Protein AF-A0A821UWA1-F1 (afdb_monomer)

Radius of gyration: 19.68 Å; Cα contacts (8 Å, |Δi|>4): 135; chains: 1; bounding box: 49×34×58 Å

Secondary structure (DSSP, 8-state):
----S--S-TT-SHHHHHHHHHHHHHHHHHHHHHHHHHHHHHHHTT--TTHHHHHHHHHHHHHHHHHHHHHHHHHHHHHHH-TT-GGGTTTTHHHHHHHHTT-S-GGG-SS-HHHHHHHHHHHHHHHHHHHHHHHHHHHHHHHHHTHHHHHHHHHHHHHHHHHHHHHHHHHHHHHHHHHHS--

Organism: NCBI:txid392032

Solvent-accessible surface area (backbone atoms only — not comparable to full-atom values): 10111 Å² total; per-residue (Å²): 136,82,93,79,89,85,80,87,74,79,79,62,64,52,67,56,56,48,51,52,49,49,50,36,51,50,55,39,50,51,46,50,51,54,51,52,52,52,53,52,50,39,57,75,69,64,55,65,88,56,45,82,49,51,52,58,35,51,52,37,49,45,66,41,42,47,63,56,52,53,18,52,49,43,33,53,50,47,65,74,67,47,81,82,44,81,89,52,58,80,86,42,46,68,59,47,50,51,19,42,46,60,49,83,56,62,91,80,51,96,60,65,59,67,61,42,51,50,51,36,49,51,53,47,52,52,25,43,53,34,31,48,50,30,24,53,48,21,46,52,41,20,74,74,56,40,77,78,26,39,61,55,20,53,49,27,47,52,42,33,52,39,43,49,52,45,43,52,55,52,49,58,51,47,52,52,55,46,72,76,59,66,130

pLDDT: mean 71.02, std 15.91, range [27.64, 93.12]

Sequence (183 aa):
MRCNFRSPINCYNDTVRYKTMIIFHVIDLIFFIIRLSLVSNDISKGITDTMGFLVPILLFDLIASVPIIASDIIYVIMRHCVRPLEQNRHSFQSIWRFGTMTCIRLDCHNERPQTILLMRLIFIVCSVLLKFICFVIGASCSARFKSECTAYTVIAAFALVSTVSGTMAEFVHYFRLWSYNPT

Foldseek 3Di:
DDDDDDDDDPCPPLVVLVVLLVVLLVLLVVLLVVLVVLLVVCVVVVVPPCCVLSVLLNVLSCVLRVLQVVLCVLLVCCVVVVPPPPVPCPVCVVSLCSNQLNPSDLVSDPDDSLVSLVSNLVSLVSSLVSLVVSLVSLVVSCVVVPPSSVVSNVSSVSSNVSSVVSSVSSVVVSVVVCVVDPD

Mean predicted aligned error: 10.33 Å

Nearest PDB structures (foldseek):
  7udm-assembly1_A  TM=4.101E-01  e=7.959E+00  synthetic construct

Structure (mmCIF, N/CA/C/O backbone):
data_AF-A0A821UWA1-F1
#
_entry.id   AF-A0A821UWA1-F1
#
loop_
_atom_site.group_PDB
_atom_site.id
_atom_site.type_symbol
_atom_site.label_atom_id
_atom_site.label_alt_id
_atom_site.label_comp_id
_atom_site.label_asym_id
_atom_site.label_entity_id
_atom_site.label_seq_id
_atom_site.pdbx_PDB_ins_code
_atom_site.Cartn_x
_atom_site.Cartn_y
_atom_site.Cartn_z
_atom_site.occupancy
_atom_site.B_iso_or_equiv
_atom_site.auth_seq_id
_atom_site.auth_comp_id
_atom_site.auth_asym_id
_atom_site.auth_atom_id
_atom_site.pdbx_PDB_model_num
ATOM 1 N N . MET A 1 1 ? 24.284 1.580 -24.690 1.00 31.02 1 MET A N 1
ATOM 2 C CA . MET A 1 1 ? 24.122 0.304 -25.426 1.00 31.02 1 MET A CA 1
ATOM 3 C C . MET A 1 1 ? 22.675 0.190 -25.869 1.00 31.02 1 MET A C 1
ATOM 5 O O . MET A 1 1 ? 21.793 0.354 -25.037 1.00 31.02 1 MET A O 1
ATOM 9 N N . ARG A 1 2 ? 22.436 0.033 -27.177 1.00 27.64 2 ARG A N 1
ATOM 10 C CA . ARG A 1 2 ? 21.094 -0.044 -27.773 1.00 27.64 2 ARG A CA 1
ATOM 11 C C . ARG A 1 2 ? 20.569 -1.476 -27.674 1.00 27.64 2 ARG A C 1
ATOM 13 O O . ARG A 1 2 ? 21.281 -2.405 -28.043 1.00 27.64 2 ARG A O 1
ATOM 20 N N . CYS A 1 3 ? 19.336 -1.623 -27.195 1.00 31.64 3 CYS A N 1
ATOM 21 C CA . CYS A 1 3 ? 18.559 -2.853 -27.305 1.00 31.64 3 CYS A CA 1
ATOM 22 C C . CYS A 1 3 ? 18.457 -3.240 -28.783 1.00 31.64 3 CYS A C 1
ATOM 24 O O . CYS A 1 3 ? 17.917 -2.458 -29.559 1.00 31.64 3 CYS A O 1
ATOM 26 N N . ASN A 1 4 ? 18.965 -4.412 -29.172 1.00 31.17 4 ASN A N 1
ATOM 27 C CA . ASN A 1 4 ? 18.836 -4.909 -30.537 1.00 31.17 4 ASN A CA 1
ATOM 28 C C . ASN A 1 4 ? 18.368 -6.378 -30.567 1.00 31.17 4 ASN A C 1
ATOM 30 O O . ASN A 1 4 ? 19.087 -7.285 -30.163 1.00 31.17 4 ASN A O 1
ATOM 34 N N . PHE A 1 5 ? 17.159 -6.544 -31.120 1.00 37.22 5 PHE A N 1
ATOM 35 C CA . PHE A 1 5 ? 16.732 -7.587 -32.067 1.00 37.22 5 PHE A CA 1
ATOM 36 C C . PHE A 1 5 ? 16.655 -9.064 -31.638 1.00 37.22 5 PHE A C 1
ATOM 38 O O . PHE A 1 5 ? 17.225 -9.937 -32.284 1.00 37.22 5 PHE A O 1
ATOM 45 N N . ARG A 1 6 ? 15.769 -9.356 -30.677 1.00 36.78 6 ARG A N 1
ATOM 46 C CA . ARG A 1 6 ? 14.775 -10.450 -30.791 1.00 36.78 6 ARG A CA 1
ATOM 47 C C . ARG A 1 6 ? 13.436 -9.964 -30.216 1.00 36.78 6 ARG A C 1
ATOM 49 O O . ARG A 1 6 ? 13.080 -10.236 -29.079 1.00 36.78 6 ARG A O 1
ATOM 56 N N . SER A 1 7 ? 12.753 -9.129 -30.987 1.00 42.19 7 SER A N 1
ATOM 57 C CA . SER A 1 7 ? 11.420 -8.559 -30.732 1.00 42.19 7 SER A CA 1
ATOM 58 C C . SER A 1 7 ? 10.356 -9.673 -30.778 1.00 42.19 7 SER A C 1
ATOM 60 O O . SER A 1 7 ? 10.477 -10.519 -31.663 1.00 42.19 7 SER A O 1
ATOM 62 N N . PRO A 1 8 ? 9.299 -9.694 -29.928 1.00 36.44 8 PRO A N 1
ATOM 63 C CA . PRO A 1 8 ? 8.287 -8.638 -29.953 1.00 36.44 8 PRO A CA 1
ATOM 64 C C . PRO A 1 8 ? 7.521 -8.478 -28.617 1.00 36.44 8 PRO A C 1
ATOM 66 O O . PRO A 1 8 ? 6.385 -8.913 -28.501 1.00 36.44 8 PRO A O 1
ATOM 69 N N . ILE A 1 9 ? 8.071 -7.812 -27.604 1.00 43.41 9 ILE A N 1
ATOM 70 C CA . ILE A 1 9 ? 7.221 -7.139 -26.603 1.00 43.41 9 ILE A CA 1
ATOM 71 C C . ILE A 1 9 ? 7.812 -5.754 -26.348 1.00 43.41 9 ILE A C 1
ATOM 73 O O . ILE A 1 9 ? 8.258 -5.415 -25.257 1.00 43.41 9 ILE A O 1
ATOM 77 N N . ASN A 1 10 ? 7.870 -4.950 -27.409 1.00 36.25 10 ASN A N 1
ATOM 78 C CA . ASN A 1 10 ? 8.058 -3.512 -27.285 1.00 36.25 10 ASN A CA 1
ATOM 79 C C . ASN A 1 10 ? 7.095 -2.980 -26.221 1.00 36.25 10 ASN A C 1
ATOM 81 O O . ASN A 1 10 ? 5.885 -3.107 -26.389 1.00 36.25 10 ASN A O 1
ATOM 85 N N . CYS A 1 11 ? 7.630 -2.367 -25.167 1.00 41.56 11 CYS A N 1
ATOM 86 C CA . CYS A 1 11 ? 6.911 -1.371 -24.379 1.00 41.56 11 CYS A CA 1
ATOM 87 C C . CYS A 1 11 ? 5.496 -1.803 -23.941 1.00 41.56 11 CYS A C 1
ATOM 89 O O . CYS A 1 11 ? 4.564 -0.998 -24.032 1.00 41.56 11 CYS A O 1
ATOM 91 N N . TYR A 1 12 ? 5.321 -3.063 -23.506 1.00 43.62 12 TYR A N 1
ATOM 92 C CA . TYR A 1 12 ? 4.069 -3.537 -22.896 1.00 43.62 12 TYR A CA 1
ATOM 93 C C . TYR A 1 12 ? 3.610 -2.478 -21.914 1.00 43.62 12 TYR A C 1
ATOM 95 O O . TYR A 1 12 ? 4.473 -1.982 -21.202 1.00 43.62 12 TYR A O 1
ATOM 103 N N . ASN A 1 13 ? 2.328 -2.103 -21.948 1.00 50.09 13 ASN A N 1
ATOM 104 C CA . ASN A 1 13 ? 1.733 -0.874 -21.413 1.00 50.09 13 ASN A CA 1
ATOM 105 C C . ASN A 1 13 ? 2.030 -0.616 -19.915 1.00 50.09 13 ASN A C 1
ATOM 107 O O . ASN A 1 13 ? 1.140 -0.572 -19.070 1.00 50.09 13 ASN A O 1
ATOM 111 N N . ASP A 1 14 ? 3.304 -0.416 -19.592 1.00 55.34 14 ASP A N 1
ATOM 112 C CA . ASP A 1 14 ? 3.880 -0.196 -18.275 1.00 55.34 14 ASP A CA 1
ATOM 113 C C . ASP A 1 14 ? 3.336 1.115 -17.749 1.00 55.34 14 ASP A C 1
ATOM 115 O O . ASP A 1 14 ? 3.196 1.291 -16.556 1.00 55.34 14 ASP A O 1
ATOM 119 N N . THR A 1 15 ? 2.962 2.021 -18.653 1.00 62.50 15 THR A N 1
ATOM 120 C CA . THR A 1 15 ? 2.229 3.242 -18.353 1.00 62.50 15 THR A CA 1
ATOM 121 C C . THR A 1 15 ? 0.848 2.951 -17.766 1.00 62.50 15 THR A C 1
ATOM 123 O O . THR A 1 15 ? 0.470 3.619 -16.812 1.00 62.50 15 THR A O 1
ATOM 126 N N . VAL A 1 16 ? 0.089 1.980 -18.290 1.00 67.75 16 VAL A N 1
ATOM 127 C CA . VAL A 1 16 ? -1.209 1.590 -17.707 1.00 67.75 16 VAL A CA 1
ATOM 128 C C . VAL A 1 16 ? -1.003 0.848 -16.397 1.00 67.75 16 VAL A C 1
ATOM 130 O O . VAL A 1 16 ? -1.611 1.243 -15.412 1.00 67.75 16 VAL A O 1
ATOM 133 N N . ARG A 1 17 ? -0.084 -0.122 -16.340 1.00 67.44 17 ARG A N 1
ATOM 134 C CA . ARG A 1 17 ? 0.276 -0.793 -15.080 1.00 67.44 17 ARG A CA 1
ATOM 135 C C . ARG A 1 17 ? 0.695 0.207 -14.002 1.00 67.44 17 ARG A C 1
ATOM 137 O O . ARG A 1 17 ? 0.188 0.162 -12.891 1.00 67.44 17 ARG A O 1
ATOM 144 N N . TYR A 1 18 ? 1.575 1.141 -14.350 1.00 65.62 18 TYR A N 1
ATOM 145 C CA . TYR A 1 18 ? 2.050 2.220 -13.486 1.00 65.62 18 TYR A CA 1
ATOM 146 C C . TYR A 1 18 ? 0.904 3.102 -13.007 1.00 65.62 18 TYR A C 1
ATOM 148 O O . TYR A 1 18 ? 0.772 3.326 -11.810 1.00 65.62 18 TYR A O 1
ATOM 156 N N . LYS A 1 19 ? 0.037 3.555 -13.920 1.00 71.25 19 LYS A N 1
ATOM 157 C CA . LYS A 1 19 ? -1.149 4.338 -13.558 1.00 71.25 19 LYS A CA 1
ATOM 158 C C . LYS A 1 19 ? -2.052 3.564 -12.599 1.00 71.25 19 LYS A C 1
ATOM 160 O O . LYS A 1 19 ? -2.476 4.130 -11.603 1.00 71.25 19 LYS A O 1
ATOM 165 N N . THR A 1 20 ? -2.300 2.283 -12.860 1.00 75.00 20 THR A N 1
ATOM 166 C CA . THR A 1 20 ? -3.112 1.418 -11.998 1.00 75.00 20 THR A CA 1
ATOM 167 C C . THR A 1 20 ? -2.486 1.245 -10.611 1.00 75.00 20 THR A C 1
ATOM 169 O O . THR A 1 20 ? -3.180 1.433 -9.617 1.00 75.00 20 THR A O 1
ATOM 172 N N . MET A 1 21 ? -1.182 0.965 -10.525 1.00 74.00 21 MET A N 1
ATOM 173 C CA . MET A 1 21 ? -0.472 0.829 -9.245 1.00 74.00 21 MET A CA 1
ATOM 174 C C . MET A 1 21 ? -0.467 2.142 -8.456 1.00 74.00 21 MET A C 1
ATOM 176 O O . MET A 1 21 ? -0.776 2.132 -7.269 1.00 74.00 21 MET A O 1
ATOM 180 N N . ILE A 1 22 ? -0.217 3.282 -9.113 1.00 74.81 22 ILE A N 1
ATOM 181 C CA . ILE A 1 22 ? -0.325 4.600 -8.470 1.00 74.81 22 ILE A CA 1
ATOM 182 C C . ILE A 1 22 ? -1.733 4.828 -7.935 1.00 74.81 22 ILE A C 1
ATOM 184 O O . ILE A 1 22 ? -1.870 5.278 -6.806 1.00 74.81 22 ILE A O 1
ATOM 188 N N . ILE A 1 23 ? -2.776 4.534 -8.718 1.00 80.56 23 ILE A N 1
ATOM 189 C CA . ILE A 1 23 ? -4.163 4.716 -8.272 1.00 80.56 23 ILE A CA 1
ATOM 190 C C . ILE A 1 23 ? -4.411 3.911 -6.992 1.00 80.56 23 ILE A C 1
ATOM 192 O O . ILE A 1 23 ? -4.917 4.471 -6.022 1.00 80.56 23 ILE A O 1
ATOM 196 N N . PHE A 1 24 ? -4.001 2.639 -6.950 1.00 81.25 24 PHE A N 1
ATOM 197 C CA . PHE A 1 24 ? -4.150 1.817 -5.747 1.00 81.25 24 PHE A CA 1
ATOM 198 C C . PHE A 1 24 ? -3.336 2.350 -4.561 1.00 81.25 24 PHE A C 1
ATOM 200 O O . PHE A 1 24 ? -3.869 2.399 -3.454 1.00 81.25 24 PHE A O 1
ATOM 207 N N . HIS A 1 25 ? -2.105 2.824 -4.777 1.00 76.56 25 HIS A N 1
ATOM 208 C CA . HIS A 1 25 ? -1.291 3.443 -3.723 1.00 76.56 25 HIS A CA 1
ATOM 209 C C . HIS A 1 25 ? -1.858 4.776 -3.223 1.00 76.56 25 HIS A C 1
ATOM 211 O O . HIS A 1 25 ? -1.793 5.059 -2.032 1.00 76.56 25 HIS A O 1
ATOM 217 N N . VAL A 1 26 ? -2.456 5.588 -4.097 1.00 81.56 26 VAL A N 1
ATOM 218 C CA . VAL A 1 26 ? -3.124 6.838 -3.710 1.00 81.56 26 VAL A CA 1
ATOM 219 C C . VAL A 1 26 ? -4.375 6.546 -2.887 1.00 81.56 26 VAL A C 1
ATOM 221 O O . VAL A 1 26 ? -4.569 7.167 -1.846 1.00 81.56 26 VAL A O 1
ATOM 224 N N . ILE A 1 27 ? -5.202 5.586 -3.313 1.00 83.94 27 ILE A N 1
ATOM 225 C CA . ILE A 1 27 ? -6.381 5.140 -2.551 1.00 83.94 27 ILE A CA 1
ATOM 226 C C . ILE A 1 27 ? -5.960 4.666 -1.157 1.00 83.94 27 ILE A C 1
ATOM 228 O O . ILE A 1 27 ? -6.569 5.025 -0.152 1.00 83.94 27 ILE A O 1
ATOM 232 N N . ASP A 1 28 ? -4.891 3.885 -1.098 1.00 79.56 28 ASP A N 1
ATOM 233 C CA . ASP A 1 28 ? -4.343 3.353 0.138 1.00 79.56 28 ASP A CA 1
ATOM 234 C C . ASP A 1 28 ? -3.800 4.450 1.069 1.00 79.56 28 ASP A C 1
ATOM 236 O O . ASP A 1 28 ? -4.127 4.480 2.255 1.00 79.56 28 ASP A O 1
ATOM 240 N N . LEU A 1 29 ? -3.078 5.432 0.518 1.00 81.69 29 LEU A N 1
ATOM 241 C CA . LEU A 1 29 ? -2.618 6.614 1.249 1.00 81.69 29 LEU A CA 1
ATOM 242 C C . LEU A 1 29 ? -3.788 7.442 1.800 1.00 81.69 29 LEU A C 1
ATOM 244 O O . LEU A 1 29 ? -3.717 7.925 2.928 1.00 81.69 29 LEU A O 1
ATOM 248 N N . ILE A 1 30 ? -4.876 7.594 1.038 1.00 86.81 30 ILE A N 1
ATOM 249 C CA . ILE A 1 30 ? -6.089 8.279 1.506 1.00 86.81 30 ILE A CA 1
ATOM 250 C C . ILE A 1 30 ? -6.668 7.548 2.722 1.00 86.81 30 ILE A C 1
ATOM 252 O O . ILE A 1 30 ? -6.961 8.187 3.733 1.00 86.81 30 ILE A O 1
ATOM 256 N N . PHE A 1 31 ? -6.790 6.218 2.670 1.00 85.25 31 PHE A N 1
ATOM 257 C CA . PHE A 1 31 ? -7.287 5.441 3.809 1.00 85.25 31 PHE A CA 1
ATOM 258 C C . PHE A 1 31 ? -6.350 5.491 5.016 1.00 85.25 31 PHE A C 1
ATOM 260 O O . PHE A 1 31 ? -6.833 5.573 6.149 1.00 85.25 31 PHE A O 1
ATOM 267 N N . PHE A 1 32 ? -5.036 5.510 4.789 1.00 83.88 32 PHE A N 1
ATOM 268 C CA . PHE A 1 32 ? -4.052 5.725 5.844 1.00 83.88 32 PHE A CA 1
ATOM 269 C C . PHE A 1 32 ? -4.231 7.096 6.511 1.00 83.88 32 PHE A C 1
ATOM 271 O O . PHE A 1 32 ? -4.314 7.166 7.736 1.00 83.88 32 PHE A O 1
ATOM 278 N N . ILE A 1 33 ? -4.367 8.178 5.731 1.00 85.75 33 ILE A N 1
ATOM 279 C CA . ILE A 1 33 ? -4.586 9.537 6.255 1.00 85.75 33 ILE A CA 1
ATOM 280 C C . ILE A 1 33 ? -5.885 9.600 7.060 1.00 85.75 33 ILE A C 1
ATOM 282 O O . ILE A 1 33 ? -5.872 10.087 8.188 1.00 85.75 33 ILE A O 1
ATOM 286 N N . ILE A 1 34 ? -6.989 9.061 6.530 1.00 87.62 34 ILE A N 1
ATOM 287 C CA . ILE A 1 34 ? -8.276 9.020 7.242 1.00 87.62 34 ILE A CA 1
ATOM 288 C C . ILE A 1 34 ? -8.116 8.282 8.575 1.00 87.62 34 ILE A C 1
ATOM 290 O O . ILE A 1 34 ? -8.564 8.775 9.611 1.00 87.62 34 ILE A O 1
ATOM 294 N N . ARG A 1 35 ? -7.447 7.123 8.579 1.00 83.94 35 ARG A N 1
ATOM 295 C CA . ARG A 1 35 ? -7.220 6.355 9.807 1.00 83.94 35 ARG A CA 1
ATOM 296 C C . ARG A 1 35 ? -6.346 7.118 10.799 1.00 83.94 35 ARG A C 1
ATOM 298 O O . ARG A 1 35 ? -6.686 7.166 11.976 1.00 83.94 35 ARG A O 1
ATOM 305 N N . LEU A 1 36 ? -5.267 7.744 10.337 1.00 85.25 36 LEU A N 1
ATOM 306 C CA . LEU A 1 36 ? -4.390 8.567 11.167 1.00 85.25 36 LEU A CA 1
ATOM 307 C C . LEU A 1 36 ? -5.151 9.737 11.799 1.00 85.25 36 LEU A C 1
ATOM 309 O O . LEU A 1 36 ? -4.963 10.010 12.983 1.00 85.25 36 LEU A O 1
ATOM 313 N N . SER A 1 37 ? -6.039 10.393 11.047 1.00 85.38 37 SER A N 1
ATOM 314 C CA . SER A 1 37 ? -6.894 11.465 11.562 1.00 85.38 37 SER A CA 1
ATOM 315 C C . SER A 1 37 ? -7.874 10.962 12.622 1.00 85.38 37 SER A C 1
ATOM 317 O O . SER A 1 37 ? -8.040 11.621 13.645 1.00 85.38 37 SER A O 1
ATOM 319 N N . LEU A 1 38 ? -8.492 9.794 12.415 1.00 84.12 38 LEU A N 1
ATOM 320 C CA . LEU A 1 38 ? -9.409 9.195 13.390 1.00 84.12 38 LEU A CA 1
ATOM 321 C C . LEU A 1 38 ? -8.696 8.832 14.694 1.00 84.12 38 LEU A C 1
ATOM 323 O O . LEU A 1 38 ? -9.126 9.264 15.759 1.00 84.12 38 LEU A O 1
ATOM 327 N N . VAL A 1 39 ? -7.557 8.139 14.611 1.00 82.38 39 VAL A N 1
ATOM 328 C CA . VAL A 1 39 ? -6.789 7.781 15.810 1.00 82.38 39 VAL A CA 1
ATOM 329 C C . VAL A 1 39 ? -6.269 9.028 16.522 1.00 82.38 39 VAL A C 1
ATOM 331 O O . VAL A 1 39 ? -6.361 9.113 17.741 1.00 82.38 39 VAL A O 1
ATOM 334 N N . SER A 1 40 ? -5.780 10.030 15.785 1.00 82.31 40 SER A N 1
ATOM 335 C CA . SER A 1 40 ? -5.349 11.307 16.374 1.00 82.31 40 SER A CA 1
ATOM 336 C C . SER A 1 40 ? -6.488 12.014 17.118 1.00 82.31 40 SER A C 1
ATOM 338 O O . SER A 1 40 ? -6.270 12.578 18.189 1.00 82.31 40 SER A O 1
ATOM 340 N N . ASN A 1 41 ? -7.710 11.960 16.582 1.00 83.56 41 ASN A N 1
ATOM 341 C CA . ASN A 1 41 ? -8.894 12.526 17.226 1.00 83.56 41 ASN A CA 1
ATOM 342 C C . ASN A 1 41 ? -9.260 11.768 18.510 1.00 83.56 41 ASN A C 1
ATOM 344 O O . ASN A 1 41 ? -9.544 12.390 19.531 1.00 83.56 41 ASN A O 1
ATOM 348 N N . ASP A 1 42 ? -9.203 10.437 18.488 1.00 79.50 42 ASP A N 1
ATOM 349 C CA . ASP A 1 42 ? -9.495 9.613 19.666 1.00 79.50 42 ASP A CA 1
ATOM 350 C C . ASP A 1 42 ? -8.426 9.782 20.757 1.00 79.50 42 ASP A C 1
ATOM 352 O O . ASP A 1 42 ? -8.763 9.837 21.942 1.00 79.50 42 ASP A O 1
ATOM 356 N N . ILE A 1 43 ? -7.154 9.968 20.370 1.00 78.88 43 ILE A N 1
ATOM 357 C CA . ILE A 1 43 ? -6.066 10.338 21.290 1.00 78.88 43 ILE A CA 1
ATOM 358 C C . ILE A 1 43 ? -6.367 11.700 21.916 1.00 78.88 43 ILE A C 1
ATOM 360 O O . ILE A 1 43 ? -6.302 11.843 23.136 1.00 78.88 43 ILE A O 1
ATOM 364 N N . SER A 1 44 ? -6.750 12.692 21.105 1.00 79.25 44 SER A N 1
ATOM 365 C CA . SER A 1 44 ? -7.086 14.036 21.590 1.00 79.25 44 SER A CA 1
ATOM 366 C C . SER A 1 44 ? -8.285 14.050 22.542 1.00 79.25 44 SER A C 1
ATOM 368 O O . SER A 1 44 ? -8.382 14.951 23.372 1.00 79.25 44 SER A O 1
ATOM 370 N N . LYS A 1 45 ? -9.202 13.085 22.420 1.00 80.75 45 LYS A N 1
ATOM 371 C CA . LYS A 1 45 ? -10.373 12.929 23.295 1.00 80.75 45 LYS A CA 1
ATOM 372 C C . LYS A 1 45 ? -10.091 12.099 24.550 1.00 80.75 45 LYS A C 1
ATOM 374 O O . LYS A 1 45 ? -10.964 12.008 25.406 1.00 80.75 45 LYS A O 1
ATOM 379 N N . GLY A 1 46 ? -8.902 11.503 24.672 1.00 69.44 46 GLY A N 1
ATOM 380 C CA . GLY A 1 46 ? -8.512 10.706 25.836 1.00 69.44 46 GLY A CA 1
ATOM 381 C C . GLY A 1 46 ? -9.223 9.354 25.943 1.00 69.44 46 GLY A C 1
ATOM 382 O O . GLY A 1 46 ? -9.356 8.828 27.044 1.00 69.44 46 GLY A O 1
ATOM 383 N N . ILE A 1 47 ? -9.687 8.780 24.827 1.00 72.94 47 ILE A N 1
ATOM 384 C CA . ILE A 1 47 ? -10.340 7.462 24.821 1.00 72.94 47 ILE A CA 1
ATOM 385 C C . ILE A 1 47 ? -9.251 6.388 24.953 1.00 72.94 47 ILE A C 1
ATOM 387 O O . ILE A 1 47 ? -8.650 5.977 23.965 1.00 72.94 47 ILE A O 1
ATOM 391 N N . THR A 1 48 ? -8.941 5.958 26.178 1.00 69.88 48 THR A N 1
ATOM 392 C CA . THR A 1 48 ? -7.807 5.055 26.457 1.00 69.88 48 THR A CA 1
ATOM 393 C C . THR A 1 48 ? -8.063 3.595 26.091 1.00 69.88 48 THR A C 1
ATOM 395 O O . THR A 1 48 ? -7.124 2.883 25.732 1.00 69.88 48 THR A O 1
ATOM 398 N N . ASP A 1 49 ? -9.314 3.139 26.137 1.00 73.31 49 ASP A N 1
ATOM 399 C CA . ASP A 1 49 ? -9.639 1.707 26.063 1.00 73.31 49 ASP A CA 1
ATOM 400 C C . ASP A 1 49 ? -9.445 1.104 24.661 1.00 73.31 49 ASP A C 1
ATOM 402 O O . ASP A 1 49 ? -9.185 -0.094 24.517 1.00 73.31 49 ASP A O 1
ATOM 406 N N . THR A 1 50 ? -9.504 1.934 23.618 1.00 73.88 50 THR A N 1
ATOM 407 C CA . THR A 1 50 ? -9.325 1.522 22.217 1.00 73.88 50 THR A CA 1
ATOM 408 C C . THR A 1 50 ? -7.875 1.661 21.735 1.00 73.88 50 THR A C 1
ATOM 410 O O . THR A 1 50 ? -7.487 1.013 20.758 1.00 73.88 50 THR A O 1
ATOM 413 N N . MET A 1 51 ? -7.024 2.418 22.440 1.00 75.44 51 MET A N 1
ATOM 414 C CA . MET A 1 51 ? -5.647 2.731 22.013 1.00 75.44 51 MET A CA 1
ATOM 415 C C . MET A 1 51 ? -4.757 1.500 21.847 1.00 75.44 51 MET A C 1
ATOM 417 O O . MET A 1 51 ? -3.927 1.458 20.936 1.00 75.44 51 MET A O 1
ATOM 421 N N . GLY A 1 52 ? -4.978 0.465 22.666 1.00 79.25 52 GLY A N 1
ATOM 422 C CA . GLY A 1 52 ? -4.267 -0.812 22.561 1.00 79.25 52 GLY A CA 1
ATOM 423 C C . GLY A 1 52 ? -4.490 -1.544 21.231 1.00 79.25 52 GLY A C 1
ATOM 424 O O . GLY A 1 52 ? -3.667 -2.369 20.849 1.00 79.25 52 GLY A O 1
ATOM 425 N N . PHE A 1 53 ? -5.562 -1.220 20.502 1.00 79.75 53 PHE A N 1
ATOM 426 C CA . PHE A 1 53 ? -5.852 -1.751 19.168 1.00 79.75 53 PHE A CA 1
ATOM 427 C C . PHE A 1 53 ? -5.441 -0.768 18.067 1.00 79.75 53 PHE A C 1
ATOM 429 O O . PHE A 1 53 ? -4.880 -1.173 17.050 1.00 79.75 53 PHE A O 1
ATOM 436 N N . LEU A 1 54 ? -5.686 0.529 18.275 1.00 79.50 54 LEU A N 1
ATOM 437 C CA . LEU A 1 54 ? -5.472 1.566 17.263 1.00 79.50 54 LEU A CA 1
ATOM 438 C C . LEU A 1 54 ? -3.992 1.807 16.944 1.00 79.50 54 LEU A C 1
ATOM 440 O O . LEU A 1 54 ? -3.633 1.949 15.773 1.00 79.50 54 LEU A O 1
ATOM 444 N N . VAL A 1 55 ? -3.124 1.813 17.960 1.00 82.38 55 VAL A N 1
ATOM 445 C CA . VAL A 1 55 ? -1.686 2.067 17.773 1.00 82.38 55 VAL A CA 1
ATOM 446 C C . VAL A 1 55 ? -1.008 0.948 16.967 1.00 82.38 55 VAL A C 1
ATOM 448 O O . VAL A 1 55 ? -0.338 1.269 15.982 1.00 82.38 55 VAL A O 1
ATOM 451 N N . PRO A 1 56 ? -1.204 -0.353 17.278 1.00 84.88 56 PRO A N 1
ATOM 452 C CA . PRO A 1 56 ? -0.674 -1.431 16.442 1.00 84.88 56 PRO A CA 1
ATOM 453 C C . PRO A 1 56 ? -1.187 -1.391 15.001 1.00 84.88 56 PRO A C 1
ATOM 455 O O . PRO A 1 56 ? -0.398 -1.581 14.079 1.00 84.88 56 PRO A O 1
ATOM 458 N N . ILE A 1 57 ? -2.479 -1.102 14.789 1.00 84.06 57 ILE A N 1
ATOM 459 C CA . ILE A 1 57 ? -3.049 -0.977 13.438 1.00 84.06 57 ILE A CA 1
ATOM 460 C C . ILE A 1 57 ? -2.319 0.115 12.646 1.00 84.06 57 ILE A C 1
ATOM 462 O O . ILE A 1 57 ? -1.961 -0.115 11.494 1.00 84.06 57 ILE A O 1
ATOM 466 N N . LEU A 1 58 ? -2.083 1.290 13.238 1.00 84.56 58 LEU A N 1
ATOM 467 C CA . LEU A 1 58 ? -1.341 2.363 12.570 1.00 84.56 58 LEU A CA 1
ATOM 468 C C . LEU A 1 58 ? 0.106 1.976 12.273 1.00 84.56 58 LEU A C 1
ATOM 470 O O . LEU A 1 58 ? 0.599 2.267 11.186 1.00 84.56 58 LEU A O 1
ATOM 474 N N . LEU A 1 59 ? 0.785 1.332 13.225 1.00 86.94 59 LEU A N 1
ATOM 475 C CA . LEU A 1 59 ? 2.184 0.947 13.068 1.00 86.94 59 LEU A CA 1
ATOM 476 C C . LEU A 1 59 ? 2.353 -0.063 11.927 1.00 86.94 59 LEU A C 1
ATOM 478 O O . LEU A 1 59 ? 3.226 0.106 11.078 1.00 86.94 59 LEU A O 1
ATOM 482 N N . PHE A 1 60 ? 1.497 -1.084 11.877 1.00 85.50 60 PHE A N 1
ATOM 483 C CA . PHE A 1 60 ? 1.530 -2.075 10.807 1.00 85.50 60 PHE A CA 1
ATOM 484 C C . PHE A 1 60 ? 1.173 -1.473 9.450 1.00 85.50 60 PHE A C 1
ATOM 486 O O . PHE A 1 60 ? 1.833 -1.797 8.466 1.00 85.50 60 PHE A O 1
ATOM 493 N N . ASP A 1 61 ? 0.199 -0.563 9.386 1.00 81.50 61 ASP A N 1
ATOM 494 C CA . ASP A 1 61 ? -0.168 0.105 8.133 1.00 81.50 61 ASP A CA 1
ATOM 495 C C . ASP A 1 61 ? 0.953 1.029 7.625 1.00 81.50 61 ASP A C 1
ATOM 497 O O . ASP A 1 61 ? 1.250 1.066 6.430 1.00 81.50 61 ASP A O 1
ATOM 501 N N . LEU A 1 62 ? 1.654 1.711 8.541 1.00 83.88 62 LEU A N 1
ATOM 502 C CA . LEU A 1 62 ? 2.830 2.524 8.229 1.00 83.88 62 LEU A CA 1
ATOM 503 C C . LEU A 1 62 ? 3.975 1.658 7.686 1.00 83.88 62 LEU A C 1
ATOM 505 O O . LEU A 1 62 ? 4.534 1.965 6.635 1.00 83.88 62 LEU A O 1
ATOM 509 N N . ILE A 1 63 ? 4.298 0.551 8.360 1.00 84.62 63 ILE A N 1
ATOM 510 C CA . ILE A 1 63 ? 5.340 -0.390 7.916 1.00 84.62 63 ILE A CA 1
ATOM 511 C C . ILE A 1 63 ? 4.967 -1.021 6.567 1.00 84.62 63 ILE A C 1
ATOM 513 O O . ILE A 1 63 ? 5.839 -1.220 5.723 1.00 84.62 63 ILE A O 1
ATOM 517 N N . ALA A 1 64 ? 3.684 -1.302 6.336 1.00 80.69 64 ALA A N 1
ATOM 518 C CA . ALA A 1 64 ? 3.192 -1.873 5.087 1.00 80.69 64 ALA A CA 1
ATOM 519 C C . ALA A 1 64 ? 3.248 -0.893 3.901 1.00 80.69 64 ALA A C 1
ATOM 521 O O . ALA A 1 64 ? 3.347 -1.344 2.757 1.00 80.69 64 ALA A O 1
ATOM 522 N N . SER A 1 65 ? 3.181 0.418 4.163 1.00 74.50 65 SER A N 1
ATOM 523 C CA . SER A 1 65 ? 3.004 1.454 3.133 1.00 74.50 65 SER A CA 1
ATOM 524 C C . SER A 1 65 ? 4.272 2.273 2.857 1.00 74.50 65 SER A C 1
ATOM 526 O O . SER A 1 65 ? 4.572 2.581 1.703 1.00 74.50 65 SER A O 1
ATOM 528 N N . VAL A 1 66 ? 5.062 2.604 3.885 1.00 77.50 66 VAL A N 1
ATOM 529 C CA . VAL A 1 66 ? 6.243 3.483 3.767 1.00 77.50 66 VAL A CA 1
ATOM 530 C C . VAL A 1 66 ? 7.328 2.931 2.838 1.00 77.50 66 VAL A C 1
ATOM 532 O O . VAL A 1 66 ? 7.804 3.702 2.004 1.00 77.50 66 VAL A O 1
ATOM 535 N N . PRO A 1 67 ? 7.729 1.645 2.900 1.00 70.12 67 PRO A N 1
ATOM 536 C CA . PRO A 1 67 ? 8.755 1.115 2.002 1.00 70.12 67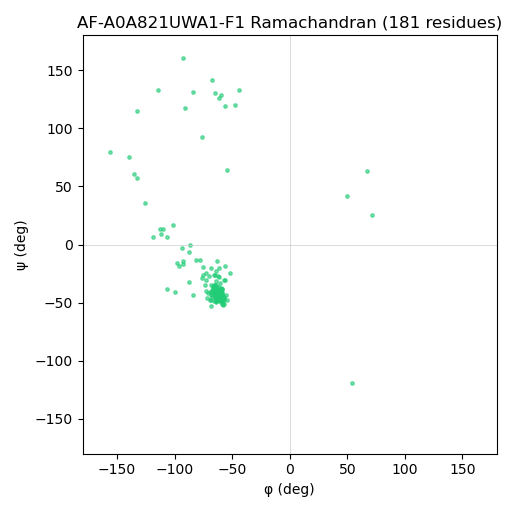 PRO A CA 1
ATOM 537 C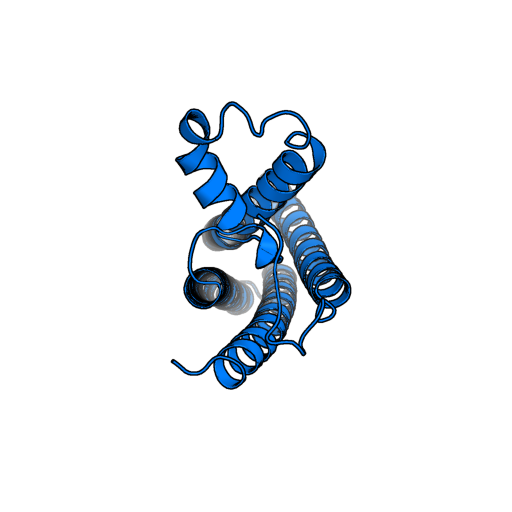 C . PRO A 1 67 ? 8.356 1.229 0.529 1.00 70.12 67 PRO A C 1
ATOM 539 O O . PRO A 1 67 ? 9.186 1.564 -0.313 1.00 70.12 67 PRO A O 1
ATOM 542 N N . ILE A 1 68 ? 7.071 1.019 0.231 1.00 70.19 68 ILE A N 1
ATOM 543 C CA . ILE A 1 68 ? 6.522 1.119 -1.122 1.00 70.19 68 ILE A CA 1
ATOM 544 C C . ILE A 1 68 ? 6.558 2.579 -1.588 1.00 70.19 68 ILE A C 1
ATOM 546 O O . ILE A 1 68 ? 7.186 2.883 -2.600 1.00 70.19 68 ILE A O 1
ATOM 550 N N . ILE A 1 69 ? 6.002 3.504 -0.802 1.00 69.06 69 ILE A N 1
ATOM 551 C CA . ILE A 1 69 ? 5.979 4.937 -1.135 1.00 69.06 69 ILE A CA 1
ATOM 552 C C . ILE A 1 69 ? 7.397 5.505 -1.287 1.00 69.06 69 ILE A C 1
ATOM 554 O O . ILE A 1 69 ? 7.688 6.201 -2.259 1.00 69.06 69 ILE A O 1
ATOM 558 N N . ALA A 1 70 ? 8.297 5.206 -0.346 1.00 69.50 70 ALA A N 1
ATOM 559 C CA . ALA A 1 70 ? 9.674 5.693 -0.374 1.00 69.50 70 ALA A CA 1
ATOM 560 C C . ALA A 1 70 ? 10.397 5.234 -1.643 1.00 69.50 70 ALA A C 1
ATOM 562 O O . ALA A 1 70 ? 11.090 6.016 -2.292 1.00 69.50 70 ALA A O 1
ATOM 563 N N . SER A 1 71 ? 10.202 3.976 -2.024 1.00 65.38 71 SER A N 1
ATOM 564 C CA . SER A 1 71 ? 10.816 3.414 -3.218 1.00 65.38 71 SER A CA 1
ATOM 565 C C . SER A 1 71 ? 10.273 4.042 -4.517 1.00 65.38 71 SER A C 1
ATOM 567 O O . SER A 1 71 ? 11.061 4.381 -5.402 1.00 65.38 71 SER A O 1
ATOM 569 N N . ASP A 1 72 ? 8.965 4.321 -4.593 1.00 67.56 72 ASP A N 1
ATOM 570 C CA . ASP A 1 72 ? 8.333 5.003 -5.728 1.00 67.56 72 ASP A CA 1
ATOM 571 C C . ASP A 1 72 ? 8.796 6.466 -5.849 1.00 67.56 72 ASP A C 1
ATOM 573 O O . ASP A 1 72 ? 9.073 6.950 -6.950 1.00 67.56 72 ASP A O 1
ATOM 577 N N . ILE A 1 73 ? 8.940 7.178 -4.723 1.00 67.62 73 ILE A N 1
ATOM 578 C CA . ILE A 1 73 ? 9.465 8.554 -4.690 1.00 67.62 73 ILE A CA 1
ATOM 579 C C . ILE A 1 73 ? 10.914 8.586 -5.175 1.00 67.62 73 ILE A C 1
ATOM 581 O O . ILE A 1 73 ? 11.258 9.397 -6.038 1.00 67.62 73 ILE A O 1
ATOM 585 N N . ILE A 1 74 ? 11.763 7.698 -4.652 1.00 64.69 74 ILE A N 1
ATOM 586 C CA . ILE A 1 74 ? 13.170 7.615 -5.057 1.00 64.69 74 ILE A CA 1
ATOM 587 C C . ILE A 1 74 ? 13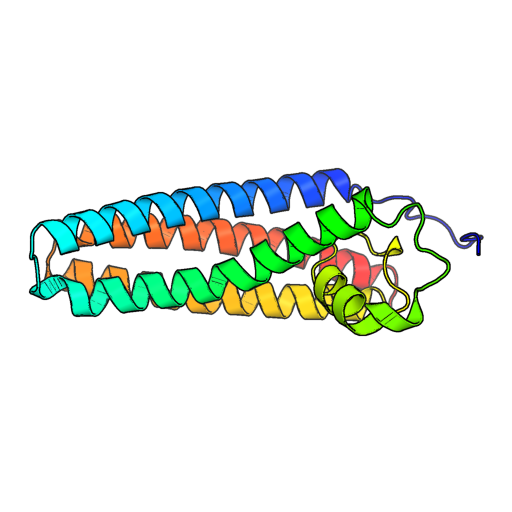.261 7.313 -6.554 1.00 64.69 74 ILE A C 1
ATOM 589 O O . ILE A 1 74 ? 14.047 7.955 -7.250 1.00 64.69 74 ILE A O 1
ATOM 593 N N . TYR A 1 75 ? 12.408 6.432 -7.084 1.00 60.22 75 TYR A N 1
ATOM 594 C CA . TYR A 1 75 ? 12.322 6.182 -8.521 1.00 60.22 75 TYR A CA 1
ATOM 595 C C . TYR A 1 75 ? 11.993 7.450 -9.330 1.00 60.22 75 TYR A C 1
ATOM 597 O O . TYR A 1 75 ? 12.666 7.745 -10.325 1.00 60.22 75 TYR A O 1
ATOM 605 N N . VAL A 1 76 ? 10.982 8.223 -8.917 1.00 63.75 76 VAL A N 1
ATOM 606 C CA . VAL A 1 76 ? 10.594 9.471 -9.601 1.00 63.75 76 VAL A CA 1
ATOM 607 C C . VAL A 1 76 ? 11.739 10.485 -9.584 1.00 63.75 76 VAL A C 1
ATOM 609 O O . VAL A 1 76 ? 12.088 11.022 -10.641 1.00 63.75 76 VAL A O 1
ATOM 612 N N . ILE A 1 77 ? 12.360 10.694 -8.417 1.00 64.88 77 ILE A N 1
ATOM 613 C CA . ILE A 1 77 ? 13.511 11.592 -8.245 1.00 64.88 77 ILE A CA 1
ATOM 614 C C . ILE A 1 77 ? 14.648 11.150 -9.160 1.00 64.88 77 ILE A C 1
ATOM 616 O O . ILE A 1 77 ? 15.162 11.948 -9.937 1.00 64.88 77 ILE A O 1
ATOM 620 N N . MET A 1 78 ? 15.004 9.868 -9.144 1.00 61.47 78 MET A N 1
ATOM 621 C CA . MET A 1 78 ? 16.063 9.345 -9.999 1.00 61.47 78 MET A CA 1
ATOM 622 C C . MET A 1 78 ? 15.756 9.570 -11.480 1.00 61.47 78 MET A C 1
ATOM 624 O O . MET A 1 78 ? 16.615 10.013 -12.236 1.00 61.47 78 MET A O 1
ATOM 628 N N . ARG A 1 79 ? 14.519 9.344 -11.921 1.00 59.09 79 ARG A N 1
ATOM 629 C CA . ARG A 1 79 ? 14.143 9.537 -13.325 1.00 59.09 79 ARG A CA 1
ATOM 630 C C . ARG A 1 79 ? 14.240 10.993 -13.780 1.00 59.09 79 ARG A C 1
ATOM 632 O O . ARG A 1 79 ? 14.593 11.239 -14.933 1.00 59.09 79 ARG A O 1
ATOM 639 N N . HIS A 1 80 ? 13.866 11.937 -12.921 1.00 63.03 80 HIS A N 1
ATOM 640 C CA . HIS A 1 80 ? 13.824 13.359 -13.273 1.00 63.03 80 HIS A CA 1
ATOM 641 C C . HIS A 1 80 ? 15.176 14.047 -13.049 1.00 63.03 80 HIS A C 1
ATOM 643 O O . HIS A 1 80 ? 15.548 14.920 -13.830 1.00 63.03 80 HIS A O 1
ATOM 649 N N . CYS A 1 81 ? 15.948 13.605 -12.057 1.00 56.75 81 CYS A N 1
ATOM 650 C CA . CYS A 1 81 ? 17.225 14.209 -11.689 1.00 56.75 81 CYS A CA 1
ATOM 651 C C . CYS A 1 81 ? 18.454 13.522 -12.316 1.00 56.75 81 CYS A C 1
ATOM 653 O O . CYS A 1 81 ? 19.500 14.156 -12.386 1.00 56.75 81 CYS A O 1
ATOM 655 N N . VAL A 1 82 ? 18.373 12.271 -12.805 1.00 51.75 82 VAL A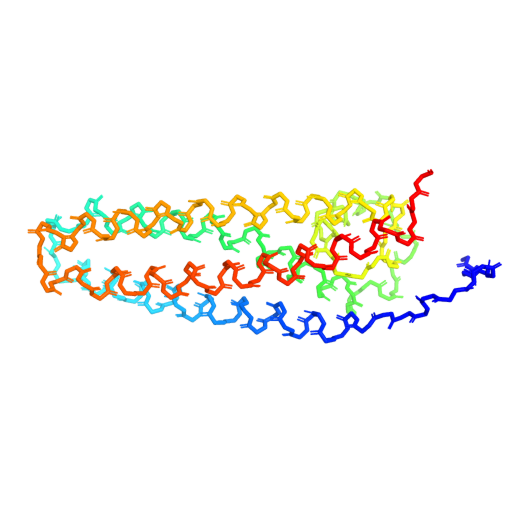 N 1
ATOM 656 C CA . VAL A 1 82 ? 19.549 11.485 -13.274 1.00 51.75 82 VAL A CA 1
ATOM 657 C C . VAL A 1 82 ? 19.709 11.454 -14.806 1.00 51.75 82 VAL A C 1
ATOM 659 O O . VAL A 1 82 ? 20.482 10.667 -15.343 1.00 51.75 82 VAL A O 1
ATOM 662 N N . ARG A 1 83 ? 19.062 12.355 -15.558 1.00 45.75 83 ARG A N 1
ATOM 663 C CA . ARG A 1 83 ? 19.449 12.586 -16.968 1.00 45.75 83 ARG A CA 1
ATOM 664 C C . ARG A 1 83 ? 20.873 13.157 -17.178 1.00 45.75 83 ARG A C 1
ATOM 666 O O . ARG A 1 83 ? 21.399 12.905 -18.255 1.00 45.75 83 ARG A O 1
ATOM 673 N N . PRO A 1 84 ? 21.540 13.838 -16.218 1.00 41.97 84 PRO A N 1
ATOM 674 C CA . PRO A 1 84 ? 22.923 14.304 -16.384 1.00 41.97 84 PRO A CA 1
ATOM 675 C C . PRO A 1 84 ? 23.990 13.511 -15.592 1.00 41.97 84 PRO A C 1
ATOM 677 O O . PRO A 1 84 ? 25.147 13.912 -15.575 1.00 41.97 84 PRO A O 1
ATOM 680 N N . LEU A 1 85 ? 23.650 12.399 -14.926 1.00 45.91 85 LEU A N 1
ATOM 681 C CA . LEU A 1 85 ? 24.518 11.745 -13.921 1.00 45.91 85 LEU A CA 1
ATOM 682 C C . LEU A 1 85 ? 25.114 10.389 -14.355 1.00 45.91 85 LEU A C 1
ATOM 684 O O . LEU A 1 85 ? 25.680 9.672 -13.527 1.00 45.91 85 LEU A O 1
ATOM 688 N N . GLU A 1 86 ? 25.054 10.040 -15.647 1.00 51.03 86 GLU A N 1
ATOM 689 C CA . GLU A 1 86 ? 25.659 8.805 -16.189 1.00 51.03 86 GLU A CA 1
ATOM 690 C C . GLU A 1 86 ? 27.170 8.679 -15.905 1.00 51.03 86 GLU A C 1
ATOM 692 O O . GLU A 1 86 ? 27.694 7.567 -15.901 1.00 51.03 86 GLU A O 1
ATOM 697 N N . GLN A 1 87 ? 27.856 9.778 -15.571 1.00 48.91 87 GLN A N 1
ATOM 698 C CA . GLN A 1 87 ? 29.279 9.782 -15.218 1.00 48.91 87 GLN A CA 1
ATOM 699 C C . GLN A 1 87 ? 29.601 9.305 -13.783 1.00 48.91 87 GLN A C 1
ATOM 701 O O . GLN A 1 87 ? 30.752 8.975 -13.528 1.00 48.91 87 GLN A O 1
ATOM 706 N N . ASN A 1 88 ? 28.628 9.181 -12.862 1.00 49.44 88 ASN A N 1
ATOM 707 C CA . ASN A 1 88 ? 28.868 8.803 -11.449 1.00 49.44 88 ASN A CA 1
ATOM 708 C C . ASN A 1 88 ? 28.041 7.587 -10.974 1.00 49.44 88 ASN A C 1
ATOM 710 O O . ASN A 1 88 ? 27.615 7.503 -9.821 1.00 49.44 88 ASN A O 1
ATOM 714 N N . ARG A 1 89 ? 27.816 6.602 -11.854 1.00 53.38 89 ARG A N 1
ATOM 715 C CA . ARG A 1 89 ? 27.024 5.386 -11.556 1.00 53.38 89 ARG A CA 1
ATOM 716 C C . ARG A 1 89 ? 27.532 4.559 -10.363 1.00 53.38 89 ARG A C 1
ATOM 718 O O . ARG A 1 89 ? 26.722 3.920 -9.696 1.00 53.38 89 ARG A O 1
ATOM 725 N N . HIS A 1 90 ? 28.837 4.565 -10.086 1.00 55.41 90 HIS A N 1
ATOM 726 C CA . HIS A 1 90 ? 29.425 3.750 -9.015 1.00 55.41 90 HIS A CA 1
ATOM 727 C C . HIS A 1 90 ? 29.124 4.277 -7.604 1.00 55.41 90 HIS A C 1
ATOM 729 O O . HIS A 1 90 ? 28.884 3.477 -6.704 1.00 55.41 90 HIS A O 1
ATOM 735 N N . SER A 1 91 ? 29.043 5.597 -7.411 1.00 57.09 91 SER A N 1
ATOM 736 C CA . SER A 1 91 ? 28.815 6.194 -6.084 1.00 57.09 91 SER A CA 1
ATOM 737 C C . SER A 1 91 ? 27.370 6.058 -5.589 1.00 57.09 91 SER A C 1
ATOM 739 O O . SER A 1 91 ? 27.117 6.137 -4.392 1.00 57.09 91 SER A O 1
ATOM 741 N N . PHE A 1 92 ? 26.416 5.815 -6.493 1.00 59.03 92 PHE A N 1
ATOM 742 C CA . PHE A 1 92 ? 24.984 5.745 -6.177 1.00 59.03 92 PHE A CA 1
ATOM 743 C C . PHE A 1 92 ? 24.382 4.346 -6.350 1.00 59.03 92 PHE A C 1
ATOM 745 O O . PHE A 1 92 ? 23.164 4.202 -6.341 1.00 59.03 92 PHE A O 1
ATOM 752 N N . GLN A 1 93 ? 25.195 3.295 -6.486 1.00 62.38 93 GLN A N 1
ATOM 753 C CA . GLN A 1 93 ? 24.716 1.955 -6.843 1.00 62.38 93 GLN A CA 1
ATOM 754 C C . GLN A 1 93 ? 23.727 1.359 -5.820 1.00 62.38 93 GLN A C 1
ATOM 756 O O . GLN A 1 93 ? 22.753 0.719 -6.213 1.00 62.38 93 GLN A O 1
ATOM 761 N N . SER A 1 94 ? 23.921 1.609 -4.521 1.00 62.84 94 SER A N 1
ATOM 762 C CA . SER A 1 94 ? 23.008 1.149 -3.459 1.00 62.84 94 SER A CA 1
ATOM 763 C C . SER A 1 94 ? 21.675 1.904 -3.458 1.00 62.84 94 SER A C 1
ATOM 765 O O . SER A 1 94 ? 20.621 1.286 -3.342 1.00 62.84 94 SER A O 1
ATOM 767 N N . ILE A 1 95 ? 21.709 3.226 -3.661 1.00 62.34 95 ILE A N 1
ATOM 768 C CA . ILE A 1 95 ? 20.506 4.065 -3.807 1.00 62.34 95 ILE A CA 1
ATOM 769 C C . ILE A 1 95 ? 19.765 3.686 -5.091 1.00 62.34 95 ILE A C 1
ATOM 771 O O . ILE A 1 95 ? 18.541 3.603 -5.100 1.00 62.34 95 ILE A O 1
ATOM 775 N N . TRP A 1 96 ? 20.511 3.364 -6.150 1.00 56.69 96 TRP A N 1
ATOM 776 C CA . TRP A 1 96 ? 19.956 2.872 -7.400 1.00 56.69 96 TRP A CA 1
ATOM 777 C C . TRP A 1 96 ? 19.266 1.527 -7.207 1.00 56.69 96 TRP A C 1
ATOM 779 O O . TRP A 1 96 ? 18.132 1.367 -7.638 1.00 56.69 96 TRP A O 1
ATOM 789 N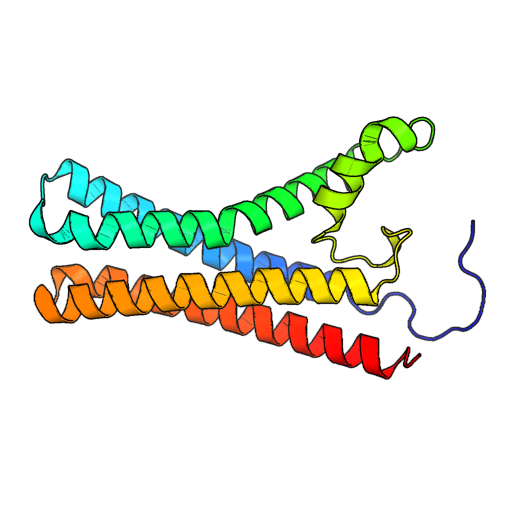 N . ARG A 1 97 ? 19.884 0.572 -6.506 1.00 60.66 97 ARG A N 1
ATOM 790 C CA . ARG A 1 97 ? 19.245 -0.708 -6.161 1.00 60.66 97 ARG A CA 1
ATOM 791 C C . ARG A 1 97 ? 17.993 -0.525 -5.309 1.00 60.66 97 ARG A C 1
ATOM 793 O O . ARG A 1 97 ? 16.999 -1.177 -5.585 1.00 60.66 97 ARG A O 1
ATOM 800 N N . PHE A 1 98 ? 18.004 0.384 -4.337 1.00 61.06 98 PHE A N 1
ATOM 801 C CA . PHE A 1 98 ? 16.840 0.651 -3.491 1.00 61.06 98 PHE A CA 1
ATOM 802 C C . PHE A 1 98 ? 15.692 1.329 -4.257 1.00 61.06 98 PHE A C 1
ATOM 804 O O . PHE A 1 98 ? 14.558 0.868 -4.211 1.00 61.06 98 PHE A O 1
ATOM 811 N N . GLY A 1 99 ? 15.985 2.377 -5.030 1.00 55.97 99 GLY A N 1
ATOM 812 C CA . GLY A 1 99 ? 14.999 3.062 -5.875 1.00 55.97 99 GLY A CA 1
ATOM 813 C C . GLY A 1 99 ? 14.506 2.225 -7.051 1.00 55.97 99 GLY A C 1
ATOM 814 O O . GLY A 1 99 ? 13.448 2.495 -7.610 1.00 55.97 99 GLY A O 1
ATOM 815 N N . THR A 1 100 ? 15.267 1.200 -7.439 1.00 51.91 100 THR A N 1
ATOM 816 C CA . THR A 1 100 ? 14.860 0.268 -8.487 1.00 51.91 100 THR A CA 1
ATOM 817 C C . THR A 1 100 ? 14.260 -1.029 -7.951 1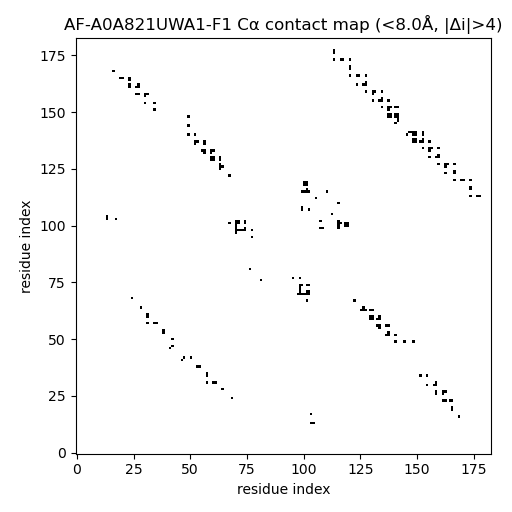.00 51.91 100 THR A C 1
ATOM 819 O O . THR A 1 100 ? 13.519 -1.665 -8.686 1.00 51.91 100 THR A O 1
ATOM 822 N N . MET A 1 101 ? 14.423 -1.380 -6.668 1.00 54.03 101 MET A N 1
ATOM 823 C CA . MET A 1 101 ? 13.759 -2.541 -6.044 1.00 54.03 101 MET A CA 1
ATOM 824 C C . MET A 1 101 ? 12.243 -2.553 -6.269 1.00 54.03 101 MET A C 1
ATOM 826 O O . MET A 1 101 ? 11.642 -3.623 -6.273 1.00 54.03 101 MET A O 1
ATOM 830 N N . THR A 1 102 ? 11.640 -1.389 -6.509 1.00 49.28 102 THR A N 1
ATOM 831 C CA . THR A 1 102 ? 10.225 -1.229 -6.859 1.00 49.28 102 THR A CA 1
ATOM 832 C C . THR A 1 102 ? 9.969 -0.594 -8.219 1.00 49.28 102 THR A C 1
ATOM 834 O O . THR A 1 102 ? 8.817 -0.360 -8.586 1.00 49.28 102 THR A O 1
ATOM 837 N N . CYS A 1 103 ? 11.017 -0.367 -9.009 1.00 51.34 103 CYS A N 1
ATOM 838 C CA . CYS A 1 103 ? 10.878 0.209 -10.330 1.00 51.34 103 CYS A CA 1
ATOM 839 C C . CYS A 1 103 ? 10.034 -0.705 -11.222 1.00 51.34 103 CYS A C 1
ATOM 841 O O . CYS A 1 103 ? 10.294 -1.892 -11.419 1.00 51.34 103 CYS A O 1
ATOM 843 N N . ILE A 1 104 ? 8.993 -0.096 -11.780 1.00 49.41 104 ILE A N 1
ATOM 844 C CA . ILE A 1 104 ? 8.031 -0.735 -12.673 1.00 49.41 104 ILE A CA 1
ATOM 845 C C . ILE A 1 104 ? 8.646 -0.930 -14.070 1.00 49.41 104 ILE A C 1
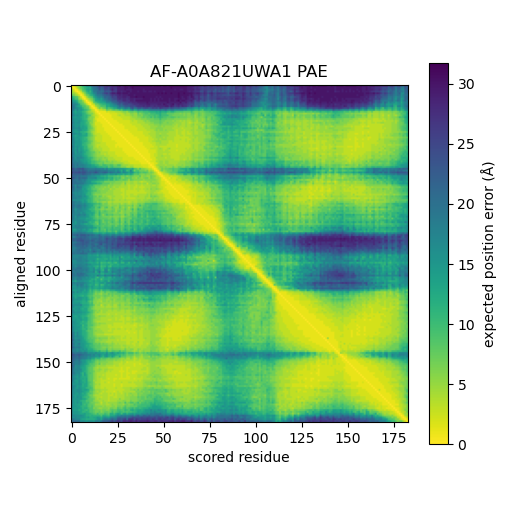ATOM 847 O O . ILE A 1 104 ? 8.303 -1.874 -14.764 1.00 49.41 104 ILE A O 1
ATOM 851 N N . ARG A 1 105 ? 9.621 -0.120 -14.494 1.00 48.25 105 ARG A N 1
ATOM 852 C CA . ARG A 1 105 ? 10.238 -0.280 -15.820 1.00 48.25 105 ARG A CA 1
ATOM 853 C C . ARG A 1 105 ? 11.462 -1.187 -15.782 1.00 48.25 105 ARG A C 1
ATOM 855 O O . ARG A 1 105 ? 12.481 -0.839 -15.189 1.00 48.25 105 ARG A O 1
ATOM 862 N N . LEU A 1 106 ? 11.381 -2.306 -16.496 1.00 50.78 106 LEU A N 1
ATOM 863 C CA . LEU A 1 106 ? 12.467 -3.285 -16.619 1.00 50.78 106 LEU A CA 1
ATOM 864 C C . LEU A 1 106 ? 13.731 -2.701 -17.276 1.00 50.78 106 LEU A C 1
ATOM 866 O O . LEU A 1 106 ? 14.835 -3.111 -16.931 1.00 50.78 106 LEU A O 1
ATOM 870 N N . ASP A 1 107 ? 13.581 -1.682 -18.130 1.00 46.81 107 ASP A N 1
ATOM 871 C CA . ASP A 1 107 ? 14.688 -0.972 -18.798 1.00 46.81 107 ASP A CA 1
ATOM 872 C C . ASP A 1 107 ? 15.635 -0.232 -17.829 1.00 46.81 107 ASP A C 1
ATOM 874 O O . ASP A 1 107 ? 16.721 0.196 -18.220 1.00 46.81 107 ASP A O 1
ATOM 878 N N . CYS A 1 108 ? 15.238 -0.039 -16.566 1.00 47.38 108 CYS A N 1
ATOM 879 C CA . CYS A 1 108 ? 16.033 0.671 -15.557 1.00 47.38 108 CYS A CA 1
ATOM 880 C C . CYS A 1 108 ? 17.036 -0.228 -14.810 1.00 47.38 108 CYS A C 1
ATOM 882 O O . CYS A 1 108 ? 17.777 0.260 -13.949 1.00 47.38 108 CYS A O 1
ATOM 884 N N . HIS A 1 109 ? 17.073 -1.523 -15.131 1.00 51.47 109 HIS A N 1
ATOM 885 C CA . HIS A 1 109 ? 17.821 -2.520 -14.382 1.00 51.47 109 HIS A CA 1
ATOM 886 C C . HIS A 1 109 ? 18.966 -3.143 -15.173 1.00 51.47 109 HIS A C 1
ATOM 888 O O . HIS A 1 109 ? 18.790 -3.612 -16.291 1.00 51.47 109 HIS A O 1
ATOM 894 N N . ASN A 1 110 ? 20.138 -3.215 -14.538 1.00 49.50 110 ASN A N 1
ATOM 895 C CA . ASN A 1 110 ? 21.244 -4.062 -14.998 1.00 49.50 110 ASN A CA 1
ATOM 896 C C . ASN A 1 110 ? 21.065 -5.533 -14.556 1.00 49.50 110 ASN A C 1
ATOM 898 O O . ASN A 1 110 ? 21.795 -6.406 -15.015 1.00 49.50 110 ASN A O 1
ATOM 902 N N . GLU A 1 111 ? 20.135 -5.797 -13.632 1.00 55.16 111 GLU A N 1
ATOM 903 C CA . GLU A 1 111 ? 19.815 -7.122 -13.086 1.00 55.16 111 GLU A CA 1
ATOM 904 C C . GLU A 1 111 ? 18.675 -7.784 -13.881 1.00 55.16 111 GLU A C 1
ATOM 906 O O . GLU A 1 111 ? 17.924 -7.108 -14.587 1.00 55.16 111 GLU A O 1
ATOM 911 N N . ARG A 1 112 ? 18.530 -9.116 -13.783 1.00 61.94 112 ARG A N 1
ATOM 912 C CA . ARG A 1 112 ? 17.492 -9.846 -14.529 1.00 61.94 112 ARG A CA 1
ATOM 913 C C . ARG A 1 112 ? 16.093 -9.332 -14.141 1.00 61.94 112 ARG A C 1
ATOM 915 O O . ARG A 1 112 ? 15.766 -9.349 -12.954 1.00 61.94 112 ARG A O 1
ATOM 922 N N . PRO A 1 113 ? 15.228 -8.973 -15.110 1.00 63.19 113 PRO A N 1
ATOM 923 C CA . PRO A 1 113 ? 13.907 -8.378 -14.864 1.00 63.19 113 PRO A CA 1
ATOM 924 C C . PRO A 1 113 ? 12.997 -9.236 -13.965 1.00 63.19 113 PRO A C 1
ATOM 926 O O . PRO A 1 113 ? 12.195 -8.715 -13.194 1.00 63.19 113 PRO A O 1
ATOM 929 N N . GLN A 1 114 ? 13.164 -10.559 -14.022 1.00 66.06 114 GLN A N 1
ATOM 930 C CA . GLN A 1 114 ? 12.444 -11.535 -13.200 1.00 66.06 114 GLN A CA 1
ATOM 931 C C . GLN A 1 114 ? 12.729 -11.374 -11.700 1.00 66.06 114 GLN A C 1
ATOM 933 O O . GLN A 1 114 ? 11.806 -11.463 -10.894 1.00 66.06 114 GLN A O 1
ATOM 938 N N . THR A 1 115 ? 13.984 -11.112 -11.319 1.00 68.88 115 THR A N 1
ATOM 939 C CA . THR A 1 115 ? 14.398 -10.978 -9.913 1.00 68.88 115 THR A CA 1
ATOM 940 C C . THR A 1 115 ? 13.763 -9.752 -9.267 1.00 68.88 115 THR A C 1
ATOM 942 O O . THR A 1 115 ? 13.305 -9.813 -8.132 1.00 68.88 115 THR A O 1
ATOM 945 N N . ILE A 1 116 ? 13.672 -8.649 -10.006 1.00 67.88 116 ILE A N 1
ATOM 946 C CA . ILE A 1 116 ? 13.068 -7.405 -9.516 1.00 67.88 116 ILE A CA 1
ATOM 947 C C . ILE A 1 116 ? 11.568 -7.572 -9.330 1.00 67.88 116 ILE A C 1
ATOM 949 O O . ILE A 1 116 ? 11.035 -7.218 -8.281 1.00 67.88 116 ILE A O 1
ATOM 953 N N . LEU A 1 117 ? 10.883 -8.141 -10.324 1.00 69.06 117 LEU A N 1
ATOM 954 C CA . LEU A 1 117 ? 9.449 -8.376 -10.204 1.00 69.06 117 LEU A CA 1
ATOM 955 C C . LEU A 1 117 ? 9.133 -9.369 -9.075 1.00 69.06 117 LEU A C 1
ATOM 957 O O . LEU A 1 117 ? 8.141 -9.182 -8.379 1.00 69.06 117 LEU A O 1
ATOM 961 N N . LEU A 1 118 ? 9.990 -10.372 -8.843 1.00 75.56 118 LEU A N 1
ATOM 962 C CA . LEU A 1 118 ? 9.860 -11.285 -7.705 1.00 75.56 118 LEU A CA 1
ATOM 963 C C . LEU A 1 118 ? 10.017 -10.550 -6.367 1.00 75.56 118 LEU A C 1
ATOM 965 O O . LEU A 1 118 ? 9.189 -10.729 -5.480 1.00 75.56 118 LEU A O 1
ATOM 969 N N . MET A 1 119 ? 11.033 -9.693 -6.224 1.00 75.25 119 MET A N 1
ATOM 970 C CA . MET A 1 119 ? 11.225 -8.902 -5.002 1.00 75.25 119 MET A CA 1
ATOM 971 C C . MET A 1 119 ? 10.034 -7.972 -4.744 1.00 75.25 119 MET A C 1
ATOM 973 O O . MET A 1 119 ? 9.539 -7.919 -3.620 1.00 75.25 119 MET A O 1
ATOM 977 N N . ARG A 1 120 ? 9.504 -7.304 -5.777 1.00 74.00 120 ARG A N 1
ATOM 978 C CA . ARG A 1 120 ? 8.281 -6.485 -5.662 1.00 74.00 120 ARG A CA 1
ATOM 979 C C . ARG A 1 120 ? 7.076 -7.301 -5.237 1.00 74.00 120 ARG A C 1
ATOM 981 O O . ARG A 1 120 ? 6.341 -6.871 -4.352 1.00 74.00 120 ARG A O 1
ATOM 988 N N . LEU A 1 121 ? 6.888 -8.472 -5.841 1.00 78.31 121 LEU A N 1
ATOM 989 C CA . LEU A 1 121 ? 5.808 -9.376 -5.474 1.00 78.31 121 LEU A CA 1
ATOM 990 C C . LEU A 1 121 ? 5.919 -9.778 -3.998 1.00 78.31 121 LEU A C 1
ATOM 992 O O . LEU A 1 121 ? 4.923 -9.708 -3.288 1.00 78.31 121 LEU A O 1
ATOM 996 N N . ILE A 1 122 ? 7.123 -10.101 -3.511 1.00 83.62 122 ILE A N 1
ATOM 997 C CA . ILE A 1 122 ? 7.371 -10.398 -2.091 1.00 83.62 122 ILE A CA 1
ATOM 998 C C . ILE A 1 122 ? 7.003 -9.197 -1.208 1.00 83.62 122 ILE A C 1
ATOM 1000 O O . ILE A 1 122 ? 6.263 -9.365 -0.243 1.00 83.62 122 ILE A O 1
ATOM 1004 N N . PHE A 1 123 ? 7.452 -7.983 -1.544 1.00 79.75 123 PHE A N 1
ATOM 1005 C CA . PHE A 1 123 ? 7.119 -6.775 -0.775 1.00 79.75 123 PHE A CA 1
ATOM 1006 C C . PHE A 1 123 ? 5.612 -6.515 -0.707 1.00 79.75 123 PHE A C 1
ATOM 1008 O O . PHE A 1 123 ? 5.077 -6.225 0.364 1.00 79.75 123 PHE A O 1
ATOM 1015 N N . ILE A 1 124 ? 4.920 -6.646 -1.836 1.00 79.88 124 ILE A N 1
ATOM 1016 C CA . ILE A 1 124 ? 3.475 -6.440 -1.918 1.00 79.88 124 ILE A CA 1
ATOM 1017 C C . ILE A 1 124 ? 2.729 -7.531 -1.133 1.00 79.88 124 ILE A C 1
ATOM 1019 O O . ILE A 1 124 ? 1.799 -7.220 -0.393 1.00 79.88 124 ILE A O 1
ATOM 1023 N N . VAL A 1 125 ? 3.166 -8.792 -1.207 1.00 86.69 125 VAL A N 1
ATOM 1024 C CA . VAL A 1 125 ? 2.605 -9.894 -0.406 1.00 86.69 125 VAL A CA 1
ATOM 1025 C C . VAL A 1 125 ? 2.802 -9.646 1.092 1.00 86.69 125 VAL A C 1
ATOM 1027 O O . VAL A 1 125 ? 1.857 -9.802 1.863 1.00 86.69 125 VAL A O 1
ATOM 1030 N N . CYS A 1 126 ? 3.982 -9.188 1.516 1.00 88.12 126 CYS A N 1
ATOM 1031 C CA . CYS A 1 126 ? 4.219 -8.781 2.903 1.00 88.12 126 CYS A CA 1
ATOM 1032 C C . CYS A 1 126 ? 3.278 -7.641 3.330 1.00 88.12 126 CYS A C 1
ATOM 1034 O O . CYS A 1 126 ? 2.731 -7.680 4.431 1.00 88.12 126 CYS A O 1
ATOM 1036 N N . SER A 1 127 ? 3.033 -6.662 2.453 1.00 85.88 127 SER A N 1
ATOM 1037 C CA . SER A 1 127 ? 2.072 -5.577 2.697 1.00 85.88 127 SER A CA 1
ATOM 1038 C C . SER A 1 127 ? 0.638 -6.105 2.864 1.00 85.88 127 SER A C 1
ATOM 1040 O O . SER A 1 127 ? -0.053 -5.711 3.804 1.00 85.88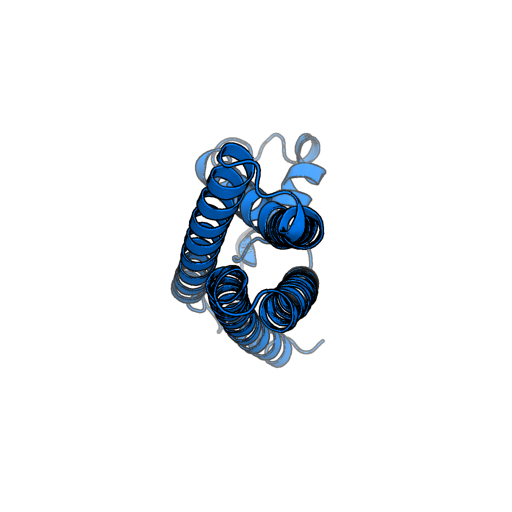 127 SER A O 1
ATOM 1042 N N . VAL A 1 128 ? 0.207 -7.069 2.035 1.00 89.12 128 VAL A N 1
ATOM 1043 C CA . VAL A 1 128 ? -1.094 -7.753 2.193 1.00 89.12 128 VAL A CA 1
ATOM 1044 C C . VAL A 1 128 ? -1.196 -8.433 3.556 1.00 89.12 128 VAL A C 1
ATOM 1046 O O . VAL A 1 128 ? -2.210 -8.271 4.231 1.00 89.12 128 VAL A O 1
ATOM 1049 N N . LEU A 1 129 ? -0.163 -9.168 3.980 1.00 91.31 129 LEU A N 1
ATOM 1050 C CA . LEU A 1 129 ? -0.159 -9.855 5.276 1.00 91.31 129 LEU A CA 1
ATOM 1051 C C . LEU A 1 129 ? -0.288 -8.868 6.440 1.00 91.31 129 LEU A C 1
ATOM 1053 O O . LEU A 1 129 ? -1.116 -9.070 7.327 1.00 91.31 129 LEU A O 1
ATOM 1057 N N . LEU A 1 130 ? 0.475 -7.774 6.416 1.00 90.44 130 LEU A N 1
ATOM 1058 C CA . LEU A 1 130 ? 0.399 -6.732 7.442 1.00 90.44 130 LEU A CA 1
ATOM 1059 C C . LEU A 1 130 ? -0.985 -6.075 7.487 1.00 90.44 130 LEU A C 1
ATOM 1061 O O . LEU A 1 130 ? -1.543 -5.883 8.565 1.00 90.44 130 LEU A O 1
ATOM 1065 N N . LYS A 1 131 ? -1.595 -5.799 6.333 1.00 88.69 131 LYS A N 1
ATOM 1066 C CA . LYS A 1 131 ? -2.944 -5.215 6.274 1.00 88.69 131 LYS A CA 1
ATOM 1067 C C . LYS A 1 131 ? -4.042 -6.189 6.655 1.00 88.69 131 LYS A C 1
ATOM 1069 O O . LYS A 1 131 ? -5.049 -5.779 7.228 1.00 88.69 131 LYS A O 1
ATOM 1074 N N . PHE A 1 132 ? -3.847 -7.474 6.391 1.00 92.38 132 PHE A N 1
ATOM 1075 C CA . PHE A 1 132 ? -4.728 -8.511 6.900 1.00 92.38 132 PHE A CA 1
ATOM 1076 C C . PHE A 1 132 ? -4.668 -8.564 8.432 1.00 92.38 132 PHE A C 1
ATOM 1078 O O . PHE A 1 132 ? -5.712 -8.594 9.077 1.00 92.38 132 PHE A O 1
ATOM 1085 N N . ILE A 1 133 ? -3.472 -8.460 9.024 1.00 92.31 133 ILE A N 1
ATOM 1086 C CA . ILE A 1 133 ? -3.310 -8.326 10.480 1.00 92.31 133 ILE A CA 1
ATOM 1087 C C . ILE A 1 133 ? -4.038 -7.071 10.991 1.00 92.31 133 ILE A C 1
ATOM 1089 O O . ILE A 1 133 ? -4.805 -7.171 11.948 1.00 92.31 133 ILE A O 1
ATOM 1093 N N . CYS A 1 134 ? -3.895 -5.917 10.327 1.00 89.38 134 CYS A N 1
ATOM 1094 C CA . CYS A 1 134 ? -4.649 -4.701 10.666 1.00 89.38 134 CYS A CA 1
ATOM 1095 C C . CYS A 1 134 ? -6.166 -4.929 10.658 1.00 89.38 134 CYS A C 1
ATOM 1097 O O . CYS A 1 134 ? -6.862 -4.483 11.571 1.00 89.38 134 CYS A O 1
ATOM 1099 N N . PHE A 1 135 ? -6.681 -5.633 9.647 1.00 92.12 135 PHE A N 1
ATOM 1100 C CA . PHE A 1 135 ? -8.096 -5.979 9.556 1.00 92.12 135 PHE A CA 1
ATOM 1101 C C . PHE A 1 135 ? -8.538 -6.893 10.703 1.00 92.12 135 PHE A C 1
ATOM 1103 O O . PHE A 1 135 ? -9.562 -6.620 11.322 1.00 92.12 135 PHE A O 1
ATOM 1110 N N . VAL A 1 136 ? -7.761 -7.926 11.041 1.00 93.12 136 VAL A N 1
ATOM 1111 C CA . VAL A 1 136 ? -8.068 -8.839 12.156 1.00 93.12 136 VAL A CA 1
ATOM 1112 C C . VAL A 1 136 ? -8.088 -8.098 13.496 1.00 93.12 136 VAL A C 1
ATOM 1114 O O . VAL A 1 136 ? -9.008 -8.292 14.294 1.00 93.12 136 VAL A O 1
ATOM 1117 N N . ILE A 1 137 ? -7.118 -7.212 13.743 1.00 89.88 137 ILE A N 1
ATOM 1118 C CA . ILE A 1 137 ? -7.079 -6.389 14.962 1.00 89.88 137 ILE A CA 1
ATOM 1119 C C . ILE A 1 137 ? -8.276 -5.425 14.986 1.00 89.88 137 ILE A C 1
ATOM 1121 O O . ILE A 1 137 ? -8.940 -5.302 16.016 1.00 89.88 137 ILE A O 1
ATOM 1125 N N . GLY A 1 138 ? -8.602 -4.798 13.851 1.00 86.50 138 GLY A N 1
ATOM 1126 C CA . GLY A 1 138 ? -9.778 -3.938 13.707 1.00 86.50 138 GLY A CA 1
ATOM 1127 C C . GLY A 1 138 ? -11.077 -4.685 14.010 1.00 86.50 138 GLY A C 1
ATOM 1128 O O . GLY A 1 138 ? -11.841 -4.262 14.876 1.00 86.50 138 GLY A O 1
ATOM 1129 N N . ALA A 1 139 ? -11.284 -5.846 13.386 1.00 89.38 139 ALA A N 1
ATOM 1130 C CA . ALA A 1 139 ? -12.451 -6.694 13.609 1.00 89.38 139 ALA A CA 1
ATOM 1131 C C . ALA A 1 139 ? -12.567 -7.131 15.078 1.00 89.38 139 ALA A C 1
ATOM 1133 O O . ALA A 1 139 ? -13.660 -7.124 15.641 1.00 89.38 139 ALA A O 1
ATOM 1134 N N . SER A 1 140 ? -11.437 -7.424 15.728 1.00 89.62 140 SER A N 1
ATOM 1135 C CA . SER A 1 140 ? -11.387 -7.743 17.160 1.00 89.62 140 SER A CA 1
ATOM 1136 C C . SER A 1 140 ? -11.793 -6.545 18.033 1.00 89.62 140 SER A C 1
ATOM 1138 O O . SER A 1 140 ? -12.564 -6.705 18.980 1.00 89.62 140 SER A O 1
ATOM 1140 N N . CYS A 1 141 ? -11.349 -5.331 17.686 1.00 86.94 141 CYS A N 1
ATOM 1141 C CA . CYS A 1 141 ? -11.791 -4.083 18.323 1.00 86.94 141 CYS A CA 1
ATOM 1142 C C . CYS A 1 141 ? -13.304 -3.893 18.142 1.00 86.94 141 CYS A C 1
ATOM 1144 O O . CYS A 1 141 ? -14.014 -3.621 19.106 1.00 86.94 141 CYS A O 1
ATOM 1146 N N . SER A 1 142 ? -13.830 -4.106 16.930 1.00 89.12 142 SER A N 1
ATOM 1147 C CA . SER A 1 142 ? -15.265 -3.981 16.632 1.00 89.12 142 SER A CA 1
ATOM 1148 C C . SER A 1 142 ? -16.117 -5.017 17.349 1.00 89.12 142 SER A C 1
ATOM 1150 O O . SER A 1 142 ? -17.225 -4.694 17.766 1.00 89.12 142 SER A O 1
ATOM 1152 N N . ALA A 1 143 ? -15.622 -6.237 17.541 1.00 88.31 143 ALA A N 1
ATOM 1153 C CA . ALA A 1 143 ? -16.323 -7.240 18.335 1.00 88.31 143 ALA A CA 1
ATOM 1154 C C . ALA A 1 143 ? -16.428 -6.824 19.813 1.00 88.31 143 ALA A C 1
ATOM 1156 O O . ALA A 1 143 ? -17.441 -7.089 20.458 1.00 88.31 143 ALA A O 1
ATOM 1157 N N . ARG A 1 144 ? -15.403 -6.140 20.343 1.00 86.50 144 ARG A N 1
ATOM 1158 C CA . ARG A 1 144 ? -15.329 -5.735 21.753 1.00 86.50 144 ARG A CA 1
ATOM 1159 C C . ARG A 1 144 ? -16.058 -4.422 22.058 1.00 86.50 144 ARG A C 1
ATOM 1161 O O . ARG A 1 144 ? -16.782 -4.355 23.044 1.00 86.50 144 ARG A O 1
ATOM 1168 N N . PHE A 1 145 ? -15.896 -3.408 21.211 1.00 83.75 145 PHE A N 1
ATOM 1169 C CA . PHE A 1 145 ? -16.412 -2.044 21.421 1.00 83.75 145 PHE A CA 1
ATOM 1170 C C . PHE A 1 145 ? -17.540 -1.662 20.445 1.00 83.75 145 PHE A C 1
ATOM 1172 O O . PHE A 1 145 ? -17.982 -0.515 20.396 1.00 83.75 145 PHE A O 1
ATOM 1179 N N . LYS A 1 146 ? -18.047 -2.629 19.667 1.00 84.69 146 LYS A N 1
ATOM 1180 C CA . LYS A 1 146 ? -19.189 -2.478 18.752 1.00 84.69 146 LYS A CA 1
ATOM 1181 C C . LYS A 1 146 ? -18.997 -1.313 17.768 1.00 84.69 146 LYS A C 1
ATOM 1183 O O . LYS A 1 146 ? -18.070 -1.332 16.954 1.00 84.69 146 LYS A O 1
ATOM 1188 N N . SER A 1 147 ? -19.884 -0.319 17.819 1.00 78.12 147 SER A N 1
ATOM 1189 C CA . SER A 1 147 ? -19.976 0.782 16.857 1.00 78.12 147 SER A CA 1
ATOM 1190 C C . SER A 1 147 ? -18.739 1.676 16.841 1.00 78.12 147 SER A C 1
ATOM 1192 O O . SER A 1 147 ? -18.379 2.171 15.777 1.00 78.12 147 SER A O 1
ATOM 1194 N N . GLU A 1 148 ? -18.058 1.840 17.978 1.00 73.25 148 GLU A N 1
ATOM 1195 C CA . GLU A 1 148 ? -16.899 2.735 18.097 1.00 73.25 148 GLU A CA 1
ATOM 1196 C C . GLU A 1 148 ? -15.717 2.257 17.241 1.00 73.25 148 GLU A C 1
ATOM 1198 O O . GLU A 1 148 ? -15.083 3.052 16.551 1.00 73.25 148 GLU A O 1
ATOM 1203 N N . CYS A 1 149 ? -15.477 0.940 17.185 1.00 80.31 149 CYS A N 1
ATOM 1204 C CA . CYS A 1 149 ? -14.397 0.369 16.373 1.00 80.31 149 CYS A CA 1
ATOM 1205 C C . CYS A 1 149 ? -14.824 -0.067 14.955 1.00 80.31 149 CYS A C 1
ATOM 1207 O O . CYS A 1 149 ? -13.987 -0.519 14.162 1.00 80.31 149 CYS A O 1
ATOM 1209 N N . THR A 1 150 ? -16.110 0.047 14.603 1.00 86.06 150 THR A N 1
ATOM 1210 C CA . THR A 1 150 ? -16.611 -0.420 13.296 1.00 86.06 150 THR A CA 1
ATOM 1211 C C . THR A 1 150 ? -15.983 0.379 12.152 1.00 86.06 150 THR A C 1
ATOM 1213 O O . THR A 1 150 ? -15.545 -0.205 11.162 1.00 86.06 150 THR A O 1
ATOM 1216 N N . ALA A 1 151 ? -15.842 1.700 12.314 1.00 83.38 151 ALA A N 1
ATOM 1217 C CA . ALA A 1 151 ? -15.216 2.564 11.312 1.00 83.38 151 ALA A CA 1
ATOM 1218 C C . ALA A 1 151 ? -13.775 2.126 10.991 1.00 83.38 151 ALA A C 1
ATOM 1220 O O . ALA A 1 151 ? -13.406 2.003 9.824 1.00 83.38 151 ALA A O 1
ATOM 1221 N N . TYR A 1 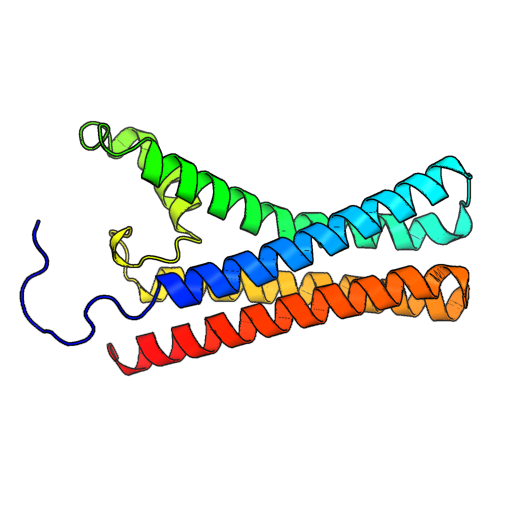152 ? -12.982 1.796 12.013 1.00 82.12 152 TYR A N 1
ATOM 1222 C CA . TYR A 1 152 ? -11.606 1.322 11.845 1.00 82.12 152 TYR A CA 1
ATOM 1223 C C . TYR A 1 152 ? -11.526 -0.003 11.086 1.00 82.12 152 TYR A C 1
ATOM 1225 O O . TYR A 1 152 ? -10.672 -0.166 10.214 1.00 82.12 152 TYR A O 1
ATOM 1233 N N . THR A 1 153 ? -12.450 -0.920 11.372 1.00 88.19 153 THR A N 1
ATOM 1234 C CA . THR A 1 153 ? -12.545 -2.217 10.686 1.00 88.19 153 THR A CA 1
ATOM 1235 C C . THR A 1 153 ? -12.899 -2.043 9.217 1.00 88.19 153 THR A C 1
ATOM 1237 O O . THR A 1 153 ? -12.268 -2.648 8.353 1.00 88.19 153 THR A O 1
ATOM 1240 N N . VAL A 1 154 ? -13.872 -1.178 8.921 1.00 89.56 154 VAL A N 1
ATOM 1241 C CA . VAL A 1 154 ? -14.299 -0.877 7.550 1.00 89.56 154 VAL A CA 1
ATOM 1242 C C . VAL A 1 154 ? -13.147 -0.261 6.755 1.00 89.56 154 VAL A C 1
ATOM 1244 O O . VAL A 1 154 ? -12.845 -0.719 5.656 1.00 89.56 154 VAL A O 1
ATOM 1247 N N . ILE A 1 155 ? -12.432 0.714 7.325 1.00 87.75 155 ILE A N 1
ATOM 1248 C CA . ILE A 1 155 ? -11.270 1.331 6.667 1.00 87.75 155 ILE A CA 1
ATOM 1249 C C . ILE A 1 155 ? -10.146 0.302 6.461 1.00 87.75 155 ILE A C 1
ATOM 1251 O O . ILE A 1 155 ? -9.488 0.315 5.423 1.00 87.75 155 ILE A O 1
ATOM 1255 N N . ALA A 1 156 ? -9.915 -0.606 7.418 1.00 86.81 156 ALA A N 1
ATOM 1256 C CA . ALA A 1 156 ? -8.950 -1.701 7.268 1.00 86.81 156 ALA A CA 1
ATOM 1257 C C . ALA A 1 156 ? -9.337 -2.683 6.160 1.00 86.81 156 ALA A C 1
ATOM 1259 O O . ALA A 1 156 ? -8.474 -3.089 5.383 1.00 86.81 156 ALA A O 1
ATOM 1260 N N . ALA A 1 157 ? -10.626 -2.996 6.023 1.00 90.19 157 ALA A N 1
ATOM 1261 C CA . ALA A 1 157 ? -11.128 -3.829 4.940 1.00 90.19 157 ALA A CA 1
ATOM 1262 C C . ALA A 1 157 ? -10.908 -3.171 3.569 1.00 90.19 157 ALA A C 1
ATOM 1264 O O . ALA A 1 157 ? -10.400 -3.818 2.657 1.00 90.19 157 ALA A O 1
ATOM 1265 N N . PHE A 1 158 ? -11.219 -1.879 3.419 1.00 89.06 158 PHE A N 1
ATOM 1266 C CA . PHE A 1 158 ? -11.004 -1.168 2.154 1.00 89.06 158 PHE A CA 1
ATOM 1267 C C . PHE A 1 158 ? -9.520 -1.066 1.772 1.00 89.06 158 PHE A C 1
ATOM 1269 O O . PHE A 1 158 ? -9.171 -1.309 0.614 1.00 89.06 158 PHE A O 1
ATOM 1276 N N . ALA A 1 159 ? -8.637 -0.783 2.735 1.00 85.69 159 ALA A N 1
ATOM 1277 C CA . ALA A 1 159 ? -7.190 -0.783 2.507 1.00 85.69 159 ALA A CA 1
ATOM 1278 C C . ALA A 1 159 ? -6.678 -2.177 2.089 1.00 85.69 159 ALA A C 1
ATOM 1280 O O . ALA A 1 159 ? -5.883 -2.306 1.152 1.00 85.69 159 ALA A O 1
ATOM 1281 N N . LEU A 1 160 ? -7.182 -3.240 2.728 1.00 89.94 160 LEU A N 1
ATOM 1282 C CA . LEU A 1 160 ? -6.859 -4.620 2.370 1.00 89.94 160 LEU A CA 1
ATOM 1283 C C . LEU A 1 160 ? -7.324 -4.958 0.948 1.00 89.94 160 LEU A C 1
ATOM 1285 O O . LEU A 1 160 ? -6.527 -5.469 0.167 1.00 89.94 160 LEU A O 1
ATOM 1289 N N . VAL A 1 161 ? -8.567 -4.630 0.580 1.00 89.94 161 VAL A N 1
ATOM 1290 C CA . VAL A 1 161 ? -9.109 -4.874 -0.770 1.00 89.94 161 VAL A CA 1
ATOM 1291 C C . VAL A 1 161 ? -8.301 -4.135 -1.837 1.00 89.94 161 VAL A C 1
ATOM 1293 O O . VAL A 1 161 ? -7.965 -4.730 -2.863 1.00 89.94 161 VAL A O 1
ATOM 1296 N N . SER A 1 162 ? -7.941 -2.870 -1.592 1.00 85.88 162 SER A N 1
ATOM 1297 C CA . SER A 1 162 ? -7.074 -2.099 -2.496 1.00 85.88 162 SER A CA 1
ATOM 1298 C C . SER A 1 162 ? -5.730 -2.803 -2.700 1.00 85.88 162 SER A C 1
ATOM 1300 O O . SER A 1 162 ? -5.286 -3.018 -3.828 1.00 85.88 162 SER A O 1
ATOM 1302 N N . THR A 1 163 ? -5.119 -3.260 -1.606 1.00 85.06 163 THR A N 1
ATOM 1303 C CA . THR A 1 163 ? -3.801 -3.906 -1.639 1.00 85.06 163 THR A CA 1
ATOM 1304 C C . THR A 1 163 ? -3.857 -5.264 -2.325 1.00 85.06 163 THR A C 1
ATOM 1306 O O . THR A 1 163 ? -3.028 -5.535 -3.183 1.00 85.06 163 THR A O 1
ATOM 1309 N N . VAL A 1 164 ? -4.867 -6.089 -2.034 1.00 89.31 164 VAL A N 1
ATOM 1310 C CA . VAL A 1 164 ? -5.102 -7.369 -2.723 1.00 89.31 164 VAL A CA 1
ATOM 1311 C C . VAL A 1 164 ? -5.308 -7.150 -4.222 1.00 89.31 164 VAL A C 1
ATOM 1313 O O . VAL A 1 164 ? -4.720 -7.873 -5.024 1.00 89.31 164 VAL A O 1
ATOM 1316 N N . SER A 1 165 ? -6.071 -6.125 -4.612 1.00 86.44 165 SER A N 1
ATOM 1317 C CA . SER A 1 165 ? -6.281 -5.774 -6.023 1.00 86.44 165 SER A CA 1
ATOM 1318 C C . SER A 1 165 ? -4.968 -5.377 -6.710 1.00 86.44 165 SER A C 1
ATOM 1320 O O . SER A 1 165 ? -4.682 -5.847 -7.814 1.00 86.44 165 SER A O 1
ATOM 1322 N N . GLY A 1 166 ? -4.130 -4.582 -6.035 1.00 79.94 166 GLY A N 1
ATOM 1323 C CA . GLY A 1 166 ? -2.777 -4.249 -6.491 1.00 79.94 166 GLY A CA 1
ATOM 1324 C C . GLY A 1 166 ? -1.879 -5.483 -6.637 1.00 79.94 166 GLY A C 1
ATOM 1325 O O . GLY A 1 166 ? -1.211 -5.646 -7.658 1.00 79.94 166 GLY A O 1
ATOM 1326 N N . THR A 1 167 ? -1.924 -6.408 -5.675 1.00 84.12 167 THR A N 1
ATOM 1327 C CA . THR A 1 167 ? -1.191 -7.683 -5.727 1.00 84.12 167 THR A CA 1
ATOM 1328 C C . THR A 1 167 ? -1.626 -8.542 -6.901 1.00 84.12 167 THR A C 1
ATOM 1330 O O . THR A 1 167 ? -0.775 -9.084 -7.599 1.00 84.12 167 THR A O 1
ATOM 1333 N N . MET A 1 168 ? -2.933 -8.662 -7.152 1.00 83.44 168 MET A N 1
ATOM 1334 C CA . MET A 1 168 ? -3.449 -9.419 -8.296 1.00 83.44 168 MET A CA 1
ATOM 1335 C C . MET A 1 168 ? -2.975 -8.810 -9.618 1.00 83.44 168 MET A C 1
ATOM 1337 O O . MET A 1 168 ? -2.540 -9.547 -10.503 1.00 83.44 168 MET A O 1
ATOM 1341 N N . ALA A 1 169 ? -3.001 -7.479 -9.742 1.00 77.94 169 ALA A N 1
ATOM 1342 C CA . ALA A 1 169 ? -2.483 -6.791 -10.920 1.00 77.94 169 ALA A CA 1
ATOM 1343 C C . ALA A 1 169 ? -0.984 -7.079 -11.127 1.00 77.94 169 ALA A C 1
ATOM 1345 O O . ALA A 1 169 ? -0.572 -7.462 -12.224 1.00 77.94 169 ALA A O 1
ATOM 1346 N N . GLU A 1 170 ? -0.173 -6.972 -10.073 1.00 74.94 170 GLU A N 1
ATOM 1347 C CA . GLU A 1 170 ? 1.265 -7.246 -10.146 1.00 74.94 170 GLU A CA 1
ATOM 1348 C C . GLU A 1 170 ? 1.557 -8.729 -10.438 1.00 74.94 170 GLU A C 1
ATOM 1350 O O . GLU A 1 170 ? 2.422 -9.037 -11.258 1.00 74.94 170 GLU A O 1
ATOM 1355 N N . PHE A 1 171 ? 0.796 -9.655 -9.848 1.00 80.12 171 PHE A N 1
ATOM 1356 C CA . PHE A 1 171 ? 0.931 -11.097 -10.060 1.00 80.12 171 PHE A CA 1
ATOM 1357 C C . PHE A 1 171 ? 0.620 -11.507 -11.504 1.00 80.12 171 PHE A C 1
ATOM 1359 O O . PHE A 1 171 ? 1.395 -12.238 -12.124 1.00 80.12 171 PHE A O 1
ATOM 1366 N N . VAL A 1 172 ? -0.475 -10.995 -12.082 1.00 78.44 172 VAL A N 1
ATOM 1367 C CA . VAL A 1 172 ? -0.822 -11.232 -13.496 1.00 78.44 172 VAL A CA 1
ATOM 1368 C C . VAL A 1 172 ? 0.301 -10.745 -14.414 1.00 78.44 172 VAL A C 1
ATOM 1370 O O . VAL A 1 172 ? 0.625 -11.402 -15.407 1.00 78.44 172 VAL A O 1
ATOM 1373 N N . HIS A 1 173 ? 0.928 -9.616 -14.084 1.00 69.12 173 HIS A N 1
ATOM 1374 C CA . HIS A 1 173 ? 2.050 -9.085 -14.850 1.00 69.12 173 HIS A CA 1
ATOM 1375 C C . HIS A 1 173 ? 3.341 -9.893 -14.671 1.00 69.12 173 HIS A C 1
ATOM 1377 O O . HIS A 1 173 ? 4.019 -10.150 -15.668 1.00 69.12 173 HIS A O 1
ATOM 1383 N N . TYR A 1 174 ? 3.645 -10.352 -13.454 1.00 70.62 174 TYR A N 1
ATOM 1384 C CA . TYR A 1 174 ? 4.769 -11.249 -13.180 1.00 70.62 174 TYR A CA 1
ATOM 1385 C C . TYR A 1 174 ? 4.664 -12.543 -13.995 1.00 70.62 174 TYR A C 1
ATOM 1387 O O . TYR A 1 174 ? 5.594 -12.889 -14.724 1.00 70.62 174 TYR A O 1
ATOM 1395 N N . PHE A 1 175 ? 3.512 -13.221 -13.932 1.00 71.38 175 PHE A N 1
ATOM 1396 C CA . PHE A 1 175 ? 3.308 -14.499 -14.616 1.00 71.38 175 PHE A CA 1
ATOM 1397 C C . PHE A 1 175 ? 3.391 -14.358 -16.137 1.00 71.38 175 PHE A C 1
ATOM 1399 O O . PHE A 1 175 ? 4.035 -15.169 -16.804 1.00 71.38 175 PHE A O 1
ATOM 1406 N N . ARG A 1 176 ? 2.807 -13.287 -16.696 1.00 67.69 176 ARG A N 1
ATOM 1407 C CA . ARG A 1 176 ? 2.959 -12.979 -18.123 1.00 67.69 176 ARG A CA 1
ATOM 1408 C C . ARG A 1 176 ? 4.433 -12.830 -18.484 1.00 67.69 176 ARG A C 1
ATOM 1410 O O . ARG A 1 176 ? 4.885 -13.513 -19.395 1.00 67.69 176 ARG A O 1
ATOM 1417 N N . LEU A 1 177 ? 5.204 -12.019 -17.756 1.00 63.31 177 LEU A N 1
ATOM 1418 C CA . LEU A 1 177 ? 6.620 -11.819 -18.073 1.00 63.31 177 LEU A CA 1
ATOM 1419 C C . LEU A 1 177 ? 7.442 -13.114 -17.978 1.00 63.31 177 LEU A C 1
ATOM 1421 O O . LEU A 1 177 ? 8.298 -13.363 -18.824 1.00 63.31 177 LEU A O 1
ATOM 1425 N N . TRP A 1 178 ? 7.155 -13.944 -16.973 1.00 65.44 178 TRP A N 1
ATOM 1426 C CA . TRP A 1 178 ? 7.794 -15.245 -16.786 1.00 65.44 178 TRP A CA 1
ATOM 1427 C C . TRP A 1 178 ? 7.509 -16.202 -17.950 1.00 65.44 178 TRP A C 1
ATOM 1429 O O . TRP A 1 178 ? 8.425 -16.841 -18.458 1.00 65.44 178 TRP A O 1
ATOM 1439 N N . SER A 1 179 ? 6.260 -16.249 -18.429 1.00 62.47 179 SER A N 1
ATOM 1440 C CA . SER A 1 179 ? 5.850 -17.120 -19.540 1.00 62.47 179 SER A CA 1
ATOM 1441 C C . SER A 1 179 ? 6.491 -16.770 -20.889 1.00 62.47 179 SER A C 1
ATOM 1443 O O . SER A 1 179 ? 6.641 -17.648 -21.734 1.00 62.47 179 SER A O 1
ATOM 1445 N N . TYR A 1 180 ? 6.891 -15.509 -21.092 1.00 57.34 180 TYR A N 1
ATOM 1446 C CA . TYR A 1 180 ? 7.505 -15.041 -22.342 1.00 57.34 180 TYR A CA 1
ATOM 1447 C C . TYR A 1 180 ? 9.032 -15.094 -22.347 1.00 57.34 180 TYR A C 1
ATOM 1449 O O . TYR A 1 180 ? 9.637 -14.982 -23.410 1.00 57.34 180 TYR A O 1
ATOM 1457 N N . ASN A 1 181 ? 9.658 -15.256 -21.183 1.00 55.81 181 ASN A N 1
ATOM 1458 C CA . ASN A 1 181 ? 11.099 -15.448 -21.074 1.00 55.81 181 ASN A CA 1
ATOM 1459 C C . ASN A 1 181 ? 11.401 -16.630 -20.133 1.00 55.81 181 ASN A C 1
ATOM 1461 O O . ASN A 1 181 ? 12.049 -16.432 -19.099 1.00 55.81 181 ASN A O 1
ATOM 1465 N N . PRO A 1 182 ? 10.873 -17.838 -20.432 1.00 51.44 182 PRO A N 1
ATOM 1466 C CA . PRO A 1 182 ? 11.235 -19.032 -19.690 1.00 51.44 182 PRO A CA 1
ATOM 1467 C C . PRO A 1 182 ? 12.723 -19.283 -19.945 1.00 51.44 182 PRO A C 1
ATOM 1469 O O . PRO A 1 182 ? 13.181 -19.196 -21.082 1.00 51.44 182 PRO A O 1
ATOM 1472 N N . THR A 1 183 ? 13.476 -19.487 -18.872 1.00 52.00 183 THR A N 1
ATOM 1473 C CA . THR A 1 183 ? 14.917 -19.786 -18.906 1.00 52.00 183 THR A CA 1
ATOM 1474 C C . THR A 1 183 ? 15.276 -20.891 -19.882 1.00 52.00 183 THR A C 1
ATOM 1476 O O . THR A 1 183 ? 14.560 -21.919 -19.848 1.00 52.00 183 THR A O 1
#